Protein AF-A0A7X3ZEB4-F1 (afdb_monomer)

Structure (mmCIF, N/CA/C/O backbone):
data_AF-A0A7X3ZEB4-F1
#
_entry.id   AF-A0A7X3ZEB4-F1
#
loop_
_atom_site.group_PDB
_atom_site.id
_atom_site.type_symbol
_atom_site.label_atom_id
_atom_site.label_alt_id
_atom_site.label_comp_id
_atom_site.label_asym_id
_atom_site.label_entity_id
_atom_site.label_seq_id
_atom_site.pdbx_PDB_ins_code
_atom_site.Cartn_x
_atom_site.Cartn_y
_atom_site.Cartn_z
_atom_site.occupancy
_atom_site.B_iso_or_equiv
_atom_site.auth_seq_id
_atom_site.auth_comp_id
_atom_site.auth_asym_id
_atom_site.auth_atom_id
_atom_site.pdbx_PDB_model_num
ATOM 1 N N . MET A 1 1 ? -10.618 -20.740 11.618 1.00 57.12 1 MET A N 1
ATOM 2 C CA . MET A 1 1 ? -10.800 -19.317 11.266 1.00 57.12 1 MET A CA 1
ATOM 3 C C . MET A 1 1 ? -9.684 -18.967 10.306 1.00 57.12 1 MET A C 1
ATOM 5 O O . MET A 1 1 ? -8.554 -19.329 10.603 1.00 57.12 1 MET A O 1
ATOM 9 N N . ARG A 1 2 ? -9.997 -18.367 9.158 1.00 87.00 2 ARG A N 1
ATOM 10 C CA . ARG A 1 2 ? -8.995 -17.941 8.175 1.00 87.00 2 ARG A CA 1
ATOM 11 C C . ARG A 1 2 ? -8.440 -16.589 8.618 1.00 87.00 2 ARG A C 1
ATOM 13 O O . ARG A 1 2 ? -9.198 -1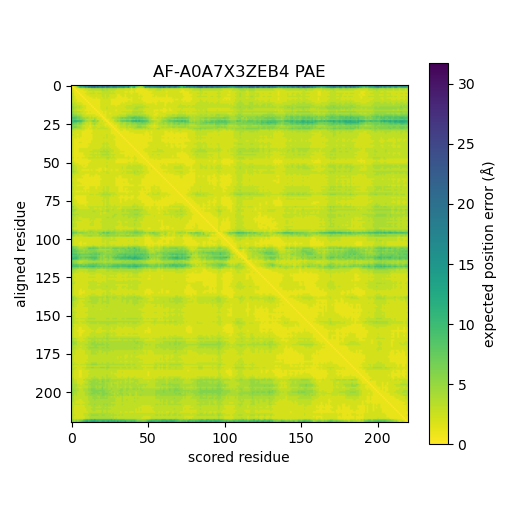5.626 8.647 1.00 87.00 2 ARG A O 1
ATOM 20 N N . ILE A 1 3 ? -7.171 -16.537 9.024 1.00 96.69 3 ILE A N 1
ATOM 21 C CA . ILE A 1 3 ? -6.477 -15.287 9.376 1.00 96.69 3 ILE A CA 1
ATOM 22 C C . ILE A 1 3 ? -5.710 -14.820 8.141 1.00 96.69 3 ILE A C 1
ATOM 24 O O . ILE A 1 3 ? -4.963 -15.603 7.551 1.00 96.69 3 ILE A O 1
ATOM 28 N N . ILE A 1 4 ? -5.912 -13.562 7.749 1.00 96.75 4 ILE A N 1
ATOM 29 C CA . ILE A 1 4 ? -5.209 -12.932 6.631 1.00 96.75 4 ILE A CA 1
ATOM 30 C C . ILE A 1 4 ? -4.483 -11.700 7.158 1.00 96.75 4 ILE A C 1
ATOM 32 O O . ILE A 1 4 ? -5.119 -10.841 7.767 1.00 96.75 4 ILE A O 1
ATOM 36 N N . ASP A 1 5 ? -3.181 -11.605 6.898 1.00 97.75 5 ASP A N 1
ATOM 37 C CA . ASP A 1 5 ? -2.424 -10.373 7.125 1.00 97.75 5 ASP A CA 1
ATOM 38 C C . ASP A 1 5 ? -2.488 -9.491 5.860 1.00 97.75 5 ASP A C 1
ATOM 40 O O . ASP A 1 5 ? -1.994 -9.884 4.798 1.00 97.75 5 ASP A O 1
ATOM 44 N N . PRO A 1 6 ? -3.123 -8.307 5.904 1.00 97.12 6 PRO A N 1
ATOM 45 C CA . PRO A 1 6 ? -3.326 -7.484 4.718 1.00 97.12 6 PRO A CA 1
ATOM 46 C C . PRO A 1 6 ? -2.112 -6.615 4.344 1.00 97.12 6 PRO A C 1
ATOM 48 O O . PRO A 1 6 ? -2.231 -5.793 3.422 1.00 97.12 6 PRO A O 1
ATOM 51 N N . HIS A 1 7 ? -0.986 -6.674 5.069 1.00 98.19 7 HIS A N 1
ATOM 52 C CA . HIS A 1 7 ? 0.143 -5.781 4.793 1.00 98.19 7 HIS A CA 1
ATOM 53 C C . HIS A 1 7 ? 1.486 -6.288 5.329 1.00 98.19 7 HIS A C 1
ATOM 55 O O . HIS A 1 7 ? 1.857 -5.994 6.462 1.00 98.19 7 HIS A O 1
ATOM 61 N N . VAL A 1 8 ? 2.291 -6.902 4.461 1.00 97.75 8 VAL A N 1
ATOM 62 C CA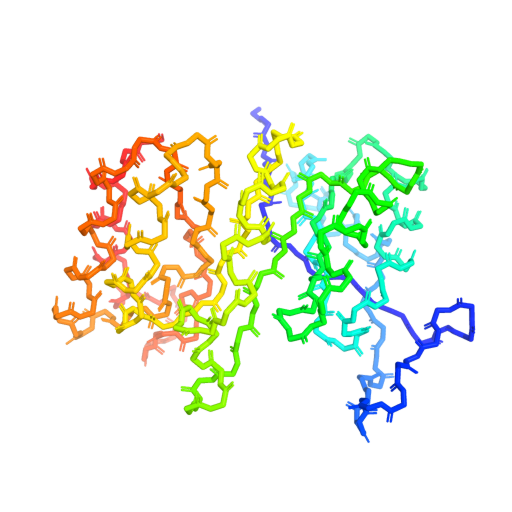 . VAL A 1 8 ? 3.691 -7.228 4.779 1.00 97.75 8 VAL A CA 1
ATOM 63 C C . VAL A 1 8 ? 4.616 -6.864 3.621 1.00 97.75 8 VAL A C 1
ATOM 65 O O . VAL A 1 8 ? 4.201 -6.816 2.464 1.00 97.75 8 VAL A O 1
ATOM 68 N N . HIS A 1 9 ? 5.878 -6.591 3.936 1.00 98.19 9 HIS A N 1
ATOM 69 C CA . HIS A 1 9 ? 6.946 -6.343 2.976 1.00 98.19 9 HIS A CA 1
ATOM 70 C C . HIS A 1 9 ? 7.941 -7.505 2.995 1.00 98.19 9 HIS A C 1
ATOM 72 O O . HIS A 1 9 ? 8.256 -8.018 4.063 1.00 98.19 9 HIS A O 1
ATOM 78 N N . VAL A 1 10 ? 8.458 -7.873 1.824 1.00 98.50 10 VAL A N 1
ATOM 79 C CA . VAL A 1 10 ? 9.583 -8.806 1.665 1.00 98.50 10 VAL A CA 1
ATOM 80 C C . VAL A 1 10 ? 10.598 -8.195 0.710 1.00 98.50 10 VAL A C 1
ATOM 82 O O . VAL A 1 10 ? 10.219 -7.446 -0.198 1.00 98.50 10 VAL A O 1
ATOM 85 N N . TRP A 1 11 ? 11.878 -8.490 0.913 1.00 98.44 11 TRP A N 1
ATOM 86 C CA . TRP A 1 11 ? 12.962 -8.014 0.060 1.00 98.44 11 TRP A CA 1
ATOM 87 C C . TRP A 1 11 ? 14.243 -8.828 0.219 1.00 98.44 11 TRP A C 1
ATOM 89 O O . TRP A 1 11 ? 14.483 -9.419 1.269 1.00 98.44 11 TRP A O 1
ATOM 99 N N . ILE A 1 12 ? 15.066 -8.825 -0.830 1.00 98.25 12 ILE A N 1
ATOM 100 C CA . ILE A 1 12 ? 16.348 -9.531 -0.896 1.00 98.25 12 ILE A CA 1
ATOM 101 C C . ILE A 1 12 ? 17.420 -8.728 -1.640 1.00 98.25 12 ILE A C 1
ATOM 103 O O . ILE A 1 12 ? 17.150 -8.014 -2.608 1.00 98.25 12 ILE A O 1
ATOM 107 N N . ASN A 1 13 ? 18.667 -8.890 -1.226 1.00 97.38 13 ASN A N 1
ATOM 108 C CA . ASN A 1 13 ? 19.844 -8.390 -1.919 1.00 97.38 13 ASN A CA 1
ATOM 109 C C . ASN A 1 13 ? 20.297 -9.402 -2.989 1.00 97.38 13 ASN A C 1
ATOM 111 O O . ASN A 1 13 ? 21.304 -10.089 -2.823 1.00 97.38 13 ASN A O 1
ATOM 115 N N . ASP A 1 14 ? 19.564 -9.482 -4.104 1.00 97.19 14 ASP A N 1
ATOM 116 C CA . ASP A 1 14 ? 19.833 -10.418 -5.208 1.00 97.19 14 ASP A CA 1
ATOM 117 C C . ASP A 1 14 ? 20.066 -9.670 -6.539 1.00 97.19 14 ASP A C 1
ATOM 119 O O . ASP A 1 14 ? 19.227 -8.861 -6.939 1.00 97.19 14 ASP A O 1
ATOM 123 N N . PRO A 1 15 ? 21.166 -9.929 -7.274 1.00 95.81 15 PRO A N 1
ATOM 124 C CA . PRO A 1 15 ? 21.399 -9.353 -8.601 1.00 95.81 15 PRO A CA 1
ATOM 125 C C . PRO A 1 15 ? 20.294 -9.605 -9.642 1.00 95.81 15 PRO A C 1
ATOM 127 O O . PRO A 1 15 ? 20.210 -8.849 -10.610 1.00 95.81 15 PRO A O 1
ATOM 130 N N . ALA A 1 16 ? 19.472 -10.646 -9.484 1.00 97.44 16 ALA A N 1
ATOM 131 C CA . ALA A 1 16 ? 18.301 -10.900 -10.327 1.00 97.44 16 ALA A CA 1
ATOM 132 C C . ALA A 1 16 ? 17.168 -9.886 -10.095 1.00 97.44 16 ALA A C 1
ATOM 134 O O . ALA A 1 16 ? 16.355 -9.663 -10.991 1.00 97.44 16 ALA A O 1
ATOM 135 N N . PHE A 1 17 ? 17.149 -9.252 -8.921 1.00 97.06 17 PHE A N 1
ATOM 136 C CA . PHE A 1 17 ? 16.206 -8.211 -8.519 1.00 97.06 17 PHE A CA 1
ATOM 137 C C . PHE A 1 17 ? 16.995 -7.001 -8.004 1.00 97.06 17 PHE A C 1
ATOM 139 O O . PHE A 1 17 ? 17.023 -6.729 -6.802 1.00 97.06 17 PHE A O 1
ATOM 146 N N . PRO A 1 18 ? 17.718 -6.295 -8.888 1.00 95.94 18 PRO A N 1
ATOM 147 C CA . PRO A 1 18 ? 18.643 -5.261 -8.462 1.00 95.94 18 PRO A CA 1
ATOM 148 C C . PRO A 1 18 ? 17.900 -4.084 -7.829 1.00 95.94 18 PRO A C 1
ATOM 150 O O . PRO A 1 18 ? 16.826 -3.672 -8.271 1.00 95.94 18 PRO A O 1
ATOM 153 N N . TRP A 1 19 ? 18.519 -3.473 -6.821 1.00 96.31 19 TRP A N 1
ATOM 154 C CA . TRP A 1 19 ? 18.048 -2.189 -6.323 1.00 96.31 19 TRP A CA 1
ATOM 155 C C . TRP A 1 19 ? 18.109 -1.127 -7.432 1.00 96.31 19 TRP A C 1
ATOM 157 O O . TRP A 1 19 ? 19.097 -1.069 -8.171 1.00 96.31 19 TRP A O 1
ATOM 167 N N . PRO A 1 20 ? 17.093 -0.255 -7.543 1.00 94.31 20 PRO A N 1
ATOM 168 C CA . PRO A 1 20 ? 17.103 0.830 -8.513 1.00 94.31 20 PRO A CA 1
ATOM 169 C C . PRO A 1 20 ? 18.225 1.824 -8.187 1.00 94.31 20 PRO A C 1
ATOM 171 O O . PRO A 1 20 ? 18.535 2.060 -7.016 1.00 94.31 20 PRO A O 1
ATOM 174 N N . ALA A 1 21 ? 18.808 2.448 -9.213 1.00 92.31 21 ALA A N 1
ATOM 175 C CA . ALA A 1 21 ? 19.935 3.378 -9.061 1.00 92.31 21 ALA A CA 1
ATOM 176 C C . ALA A 1 21 ? 19.608 4.565 -8.136 1.00 92.31 21 ALA A C 1
ATOM 178 O O . ALA A 1 21 ? 20.482 5.158 -7.508 1.00 92.31 21 ALA A O 1
ATOM 179 N N . GLU A 1 22 ? 18.331 4.911 -8.035 1.00 88.81 22 GLU A N 1
ATOM 180 C CA . GLU A 1 22 ? 17.821 5.993 -7.216 1.00 88.81 22 GLU A CA 1
ATOM 181 C C . GLU A 1 22 ? 17.556 5.584 -5.753 1.00 88.81 22 GLU A C 1
ATOM 183 O O . GLU A 1 22 ? 17.015 6.381 -4.978 1.00 88.81 22 GLU A O 1
ATOM 188 N N . ASN A 1 23 ? 17.893 4.355 -5.352 1.00 91.19 23 ASN A N 1
ATOM 189 C CA . ASN A 1 23 ? 17.966 3.945 -3.952 1.00 91.19 23 ASN A CA 1
ATOM 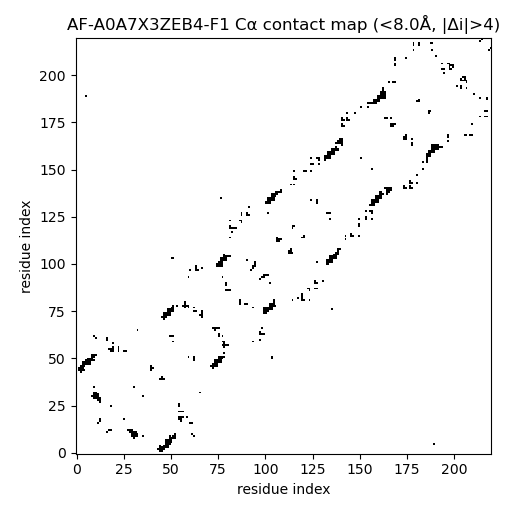190 C C . ASN A 1 23 ? 19.420 4.081 -3.450 1.00 91.19 23 ASN A C 1
ATOM 192 O O . ASN A 1 23 ? 20.218 3.163 -3.631 1.00 91.19 23 ASN A O 1
ATOM 196 N N . PRO A 1 24 ? 19.791 5.207 -2.808 1.00 86.00 24 PRO A N 1
ATOM 197 C CA . PRO A 1 24 ? 21.176 5.463 -2.414 1.00 86.00 24 PRO A CA 1
ATOM 198 C C . PRO A 1 24 ? 21.633 4.644 -1.200 1.00 86.00 24 PRO A C 1
ATOM 200 O O . PRO A 1 24 ? 22.820 4.649 -0.883 1.00 86.00 24 PRO A O 1
ATOM 203 N N . ASN A 1 25 ? 20.709 3.998 -0.484 1.00 91.69 25 ASN A N 1
ATOM 204 C CA . ASN A 1 25 ? 21.003 3.262 0.741 1.00 91.69 25 ASN A CA 1
ATOM 205 C C . ASN A 1 25 ? 20.057 2.056 0.876 1.00 91.69 25 ASN A C 1
ATOM 207 O O . ASN A 1 25 ? 19.095 2.118 1.651 1.00 91.69 25 ASN A O 1
ATOM 211 N N . PRO A 1 26 ? 20.274 0.988 0.088 1.00 93.06 26 PRO A N 1
ATOM 212 C CA . PRO A 1 26 ? 19.474 -0.223 0.195 1.00 93.06 26 PRO A CA 1
ATOM 213 C C . PRO A 1 26 ? 19.654 -0.903 1.563 1.00 93.06 26 PRO A C 1
ATOM 215 O O . PRO A 1 26 ? 20.699 -0.737 2.201 1.00 93.06 26 PRO A O 1
ATOM 218 N N . PRO A 1 27 ? 18.645 -1.658 2.037 1.00 94.94 27 PRO A N 1
ATOM 219 C CA . PRO A 1 27 ? 18.753 -2.405 3.285 1.00 94.94 27 PRO A CA 1
ATOM 220 C C . PRO A 1 27 ? 19.871 -3.451 3.192 1.00 94.94 27 PRO A C 1
ATOM 222 O O . PRO A 1 27 ? 19.975 -4.174 2.205 1.00 94.94 27 PRO A O 1
ATOM 225 N N . ALA A 1 28 ? 20.705 -3.530 4.232 1.00 95.38 28 ALA A N 1
ATOM 226 C CA . ALA A 1 28 ? 21.833 -4.464 4.277 1.00 95.38 28 ALA A CA 1
ATOM 227 C C . ALA A 1 28 ? 21.413 -5.916 4.556 1.00 95.38 28 ALA A C 1
ATOM 229 O O . ALA A 1 28 ? 22.161 -6.840 4.255 1.00 95.38 28 ALA A O 1
ATOM 230 N N . GLU A 1 29 ? 20.247 -6.094 5.171 1.00 96.56 29 GLU A N 1
ATOM 231 C CA . GLU A 1 29 ? 19.670 -7.391 5.507 1.00 96.56 29 GLU A CA 1
ATOM 232 C C . GLU A 1 29 ? 18.512 -7.732 4.574 1.00 96.56 29 GLU A C 1
ATOM 234 O O . GLU A 1 29 ? 17.811 -6.842 4.075 1.00 96.56 29 GLU A O 1
ATOM 239 N N . ASP A 1 30 ? 18.311 -9.029 4.391 1.00 98.00 30 ASP A N 1
ATOM 240 C CA . ASP A 1 30 ? 17.183 -9.589 3.664 1.00 98.00 30 ASP A CA 1
ATOM 241 C C . ASP A 1 30 ? 16.037 -9.874 4.635 1.00 98.00 30 ASP A C 1
ATOM 243 O O . ASP A 1 30 ? 16.267 -10.206 5.796 1.00 98.00 30 ASP A O 1
ATOM 247 N N . HIS A 1 31 ? 14.809 -9.749 4.138 1.00 98.19 31 HIS A N 1
ATOM 248 C CA . HIS A 1 31 ? 13.600 -10.248 4.792 1.00 98.19 31 HIS A CA 1
ATOM 249 C C . HIS A 1 31 ? 12.808 -11.020 3.740 1.00 98.19 31 HIS A C 1
ATOM 251 O O . HIS A 1 31 ? 12.057 -10.460 2.936 1.00 98.19 31 HIS A O 1
ATOM 257 N N . THR A 1 32 ? 13.074 -12.316 3.688 1.00 98.31 32 THR A N 1
ATOM 258 C CA . THR A 1 32 ? 12.684 -13.229 2.609 1.00 98.31 32 THR A CA 1
ATOM 259 C C . THR A 1 32 ? 11.213 -13.646 2.686 1.00 98.31 32 THR A C 1
ATOM 261 O O . THR A 1 32 ? 10.541 -13.513 3.714 1.00 98.31 32 THR A O 1
ATOM 264 N N . ALA A 1 33 ? 10.695 -14.197 1.584 1.00 98.38 33 ALA A N 1
ATOM 265 C CA . ALA A 1 33 ? 9.361 -14.790 1.573 1.00 98.38 33 ALA A CA 1
ATOM 266 C C . ALA A 1 33 ? 9.283 -16.024 2.488 1.00 98.38 33 ALA A C 1
ATOM 268 O O . ALA A 1 33 ? 8.265 -16.253 3.134 1.00 98.38 33 ALA A O 1
ATOM 269 N N . GLU A 1 34 ? 10.360 -16.797 2.583 1.00 98.56 34 GLU A N 1
ATOM 270 C CA . GLU A 1 34 ? 10.474 -17.997 3.405 1.00 98.56 34 GLU A CA 1
ATOM 271 C C . GLU A 1 34 ? 10.475 -17.676 4.901 1.00 98.56 34 GLU A C 1
ATOM 273 O O . GLU A 1 34 ? 9.793 -18.357 5.671 1.00 98.56 34 GLU A O 1
ATOM 278 N N . GLU A 1 35 ? 11.173 -16.617 5.318 1.00 98.50 35 GLU A N 1
ATOM 279 C CA . GLU A 1 35 ? 11.098 -16.109 6.694 1.00 98.50 35 GLU A CA 1
ATOM 280 C C . GLU A 1 35 ? 9.671 -15.678 7.038 1.00 98.50 35 GLU A C 1
ATOM 282 O O . GLU A 1 35 ? 9.152 -16.037 8.099 1.00 98.50 35 GLU A O 1
ATOM 287 N N . LEU A 1 36 ? 8.997 -14.981 6.118 1.00 98.62 36 LEU A N 1
ATOM 288 C CA . LEU A 1 36 ? 7.596 -14.612 6.293 1.00 98.62 36 LEU A CA 1
ATOM 289 C C . LEU A 1 36 ? 6.682 -15.843 6.385 1.00 98.62 36 LEU A C 1
ATOM 291 O O . LEU A 1 36 ? 5.831 -15.893 7.268 1.00 98.62 36 LEU A O 1
ATOM 295 N N . LEU A 1 37 ? 6.859 -16.852 5.529 1.00 98.75 37 LEU A N 1
ATOM 296 C CA . LEU A 1 37 ? 6.080 -18.096 5.587 1.00 98.75 37 LEU A CA 1
ATOM 297 C C . LEU A 1 37 ? 6.249 -18.799 6.938 1.00 98.75 37 LEU A C 1
ATOM 299 O O . LEU A 1 37 ? 5.258 -19.222 7.532 1.00 98.75 37 LEU A O 1
ATOM 303 N N . ALA A 1 38 ? 7.476 -18.864 7.462 1.00 98.56 38 ALA A N 1
ATOM 304 C CA . ALA A 1 38 ? 7.739 -19.436 8.779 1.00 98.56 38 ALA A CA 1
ATOM 305 C C . ALA A 1 38 ? 7.038 -18.650 9.902 1.00 98.56 38 ALA A C 1
ATOM 307 O O . ALA A 1 38 ? 6.447 -19.251 10.803 1.00 98.56 38 ALA A O 1
ATOM 308 N N . LEU A 1 39 ? 7.050 -17.313 9.839 1.00 98.31 39 LEU A N 1
ATOM 309 C CA . LEU A 1 39 ? 6.323 -16.458 10.785 1.00 98.31 39 LEU A CA 1
ATOM 310 C C . LEU A 1 39 ? 4.807 -16.648 10.681 1.00 98.31 39 LEU A C 1
ATOM 312 O O . LEU A 1 39 ? 4.128 -16.730 11.706 1.00 98.31 39 LEU A O 1
ATOM 316 N N . MET A 1 40 ? 4.277 -16.740 9.463 1.00 98.31 40 MET A N 1
ATOM 317 C CA . MET A 1 40 ? 2.860 -16.994 9.215 1.00 98.31 40 MET A CA 1
ATOM 318 C C . MET A 1 40 ? 2.429 -18.329 9.822 1.00 98.31 40 MET A C 1
ATOM 320 O O . MET A 1 40 ? 1.452 -18.368 10.571 1.00 98.31 40 MET A O 1
ATOM 324 N N . ASP A 1 41 ? 3.183 -19.399 9.568 1.00 98.19 41 ASP A N 1
ATOM 325 C CA . ASP A 1 41 ? 2.890 -20.739 10.081 1.00 98.19 41 ASP A CA 1
ATOM 326 C C . ASP A 1 41 ? 2.950 -20.775 11.617 1.00 98.19 41 ASP A C 1
ATOM 328 O O . ASP A 1 41 ? 2.063 -21.338 12.262 1.00 98.19 41 ASP A O 1
ATOM 332 N N . ALA A 1 42 ? 3.940 -20.107 12.218 1.00 98.25 42 ALA A N 1
ATOM 333 C CA . ALA A 1 42 ? 4.083 -20.018 13.672 1.00 98.25 42 ALA A CA 1
ATOM 334 C C . ALA A 1 42 ? 2.935 -19.254 14.360 1.00 98.25 42 ALA A C 1
ATOM 336 O O . ALA A 1 42 ? 2.638 -19.520 15.525 1.00 98.25 42 ALA A O 1
ATOM 337 N N . ASN A 1 43 ? 2.282 -18.325 13.655 1.00 97.31 43 ASN A N 1
ATOM 338 C CA . ASN A 1 43 ? 1.209 -17.479 14.191 1.00 97.31 43 ASN A CA 1
ATOM 339 C C . ASN A 1 43 ? -0.189 -17.840 13.652 1.00 97.31 43 ASN A C 1
ATOM 341 O O . ASN A 1 43 ? -1.169 -17.173 13.981 1.00 97.31 43 ASN A O 1
ATOM 345 N N . GLY A 1 44 ? -0.304 -18.891 12.834 1.00 97.38 44 GLY A N 1
ATOM 346 C CA . GLY A 1 44 ? -1.574 -19.327 12.247 1.00 97.38 44 GLY A CA 1
ATOM 347 C C . GLY A 1 44 ? -2.150 -18.379 11.187 1.00 97.38 44 GLY A C 1
ATOM 348 O O . GLY A 1 44 ? -3.362 -18.391 10.961 1.00 97.38 44 GLY A O 1
ATOM 349 N N . VAL A 1 45 ? -1.315 -17.557 10.541 1.00 98.25 45 VAL A N 1
ATOM 350 C CA . VAL A 1 45 ? -1.712 -16.703 9.410 1.00 98.25 45 VAL A CA 1
ATOM 351 C C . VAL A 1 45 ? -1.754 -17.553 8.141 1.00 98.25 45 VAL A C 1
ATOM 353 O O . VAL A 1 45 ? -0.750 -18.103 7.693 1.00 98.25 45 VAL A O 1
ATOM 356 N N . GLU A 1 46 ? -2.934 -17.673 7.540 1.00 98.19 46 GLU A N 1
ATOM 357 C CA . GLU A 1 46 ? -3.137 -18.549 6.385 1.00 98.19 46 GLU A CA 1
ATOM 358 C C . GLU A 1 46 ? -2.560 -17.921 5.111 1.00 98.19 46 GLU A C 1
ATOM 360 O O . GLU A 1 46 ? -1.823 -18.574 4.365 1.00 98.19 46 GLU A O 1
ATOM 365 N N . LYS A 1 47 ? -2.882 -16.642 4.876 1.00 98.06 47 LYS A N 1
ATOM 366 C CA . LYS A 1 47 ? -2.482 -15.891 3.680 1.00 98.06 47 LYS A CA 1
ATOM 367 C C . LYS A 1 47 ? -2.089 -14.463 4.014 1.00 98.06 47 LYS A C 1
ATOM 369 O O . LYS A 1 47 ? -2.571 -13.906 4.997 1.00 98.06 47 LYS A O 1
ATOM 374 N N . THR A 1 48 ? -1.292 -13.865 3.140 1.00 97.81 48 THR A N 1
ATOM 375 C CA . THR A 1 48 ? -0.823 -12.488 3.304 1.00 97.81 48 THR A CA 1
ATOM 376 C C . THR A 1 48 ? -0.905 -11.714 1.994 1.00 97.81 48 THR A C 1
ATOM 378 O O . THR A 1 48 ? -0.748 -12.281 0.911 1.00 97.81 48 THR A O 1
ATOM 381 N N . VAL A 1 49 ? -1.139 -10.406 2.087 1.00 98.44 49 VAL A N 1
ATOM 382 C CA . VAL A 1 49 ? -0.953 -9.476 0.969 1.00 98.44 49 VAL A CA 1
ATOM 383 C C . VAL A 1 49 ? 0.434 -8.849 1.074 1.00 98.44 49 VAL A C 1
ATOM 385 O O . VAL A 1 49 ? 0.708 -8.054 1.977 1.00 98.44 49 VAL A O 1
ATOM 388 N N . LEU A 1 50 ? 1.303 -9.192 0.127 1.00 98.81 50 LEU A N 1
ATOM 389 C CA . LEU A 1 50 ? 2.602 -8.558 -0.038 1.00 98.81 50 LEU A CA 1
ATOM 390 C C . LEU A 1 50 ? 2.405 -7.174 -0.640 1.00 98.81 50 LEU A C 1
ATOM 392 O O . LEU A 1 50 ? 1.860 -7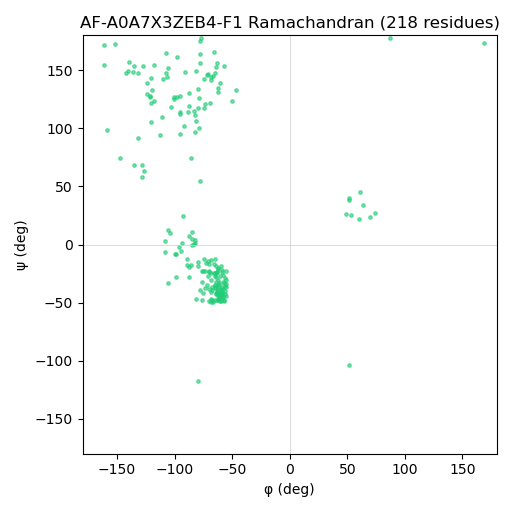.008 -1.730 1.00 98.81 50 LEU A O 1
ATOM 396 N N . VAL A 1 51 ? 2.860 -6.157 0.067 1.00 98.62 51 VAL A N 1
ATOM 397 C CA . VAL A 1 51 ? 2.893 -4.797 -0.444 1.00 98.62 51 VAL A CA 1
ATOM 398 C C . VAL A 1 51 ? 4.317 -4.527 -0.895 1.00 98.62 51 VAL A C 1
ATOM 400 O O . VAL A 1 51 ? 5.250 -4.680 -0.109 1.00 98.62 51 VAL A O 1
ATOM 403 N N . GLN A 1 52 ? 4.498 -4.118 -2.148 1.00 98.00 52 GLN A N 1
ATOM 404 C CA . GLN A 1 52 ? 5.808 -3.774 -2.692 1.00 98.00 52 GLN A CA 1
ATOM 405 C C . GLN A 1 52 ? 6.540 -2.794 -1.763 1.00 98.00 52 GLN A C 1
ATOM 407 O O . GLN A 1 52 ? 6.038 -1.705 -1.448 1.00 98.00 52 GLN A O 1
ATOM 412 N N . VAL A 1 53 ? 7.738 -3.187 -1.325 1.00 96.19 53 VAL A N 1
ATOM 413 C CA . VAL A 1 53 ? 8.569 -2.366 -0.444 1.00 96.19 53 VAL A CA 1
ATOM 414 C C . VAL A 1 53 ? 9.133 -1.169 -1.211 1.00 96.19 53 VAL A C 1
ATOM 416 O O . VAL A 1 53 ? 9.435 -1.241 -2.403 1.00 96.19 53 VAL A O 1
ATOM 419 N N . ILE A 1 54 ? 9.304 -0.039 -0.527 1.00 94.25 54 ILE A N 1
ATOM 420 C CA . ILE A 1 54 ? 9.761 1.207 -1.156 1.00 94.25 54 ILE A CA 1
ATOM 421 C C . ILE A 1 54 ? 11.179 1.110 -1.749 1.00 94.25 54 ILE A C 1
ATOM 423 O O . ILE A 1 54 ? 11.504 1.858 -2.671 1.00 94.25 54 ILE A O 1
ATOM 427 N N . HIS A 1 55 ? 12.006 0.180 -1.260 1.00 95.62 55 HIS A N 1
ATOM 428 C CA . HIS A 1 55 ? 13.413 0.026 -1.643 1.00 95.62 55 HIS A CA 1
ATOM 429 C C . HIS A 1 55 ? 13.616 -0.351 -3.119 1.00 95.62 55 HIS A C 1
ATOM 431 O O . HIS A 1 55 ? 14.574 0.119 -3.729 1.00 95.62 55 HIS A O 1
ATOM 437 N N . TYR A 1 56 ? 12.690 -1.110 -3.717 1.00 96.25 56 TYR A N 1
ATOM 438 C CA . TYR A 1 56 ? 12.688 -1.434 -5.154 1.00 96.25 56 TYR A CA 1
ATOM 439 C C . TYR A 1 56 ? 12.014 -0.366 -6.025 1.00 96.25 56 TYR A C 1
ATOM 441 O O . TYR A 1 56 ? 11.935 -0.484 -7.246 1.00 96.25 56 TYR A O 1
ATOM 449 N N . ARG A 1 57 ? 11.504 0.703 -5.408 1.00 94.56 57 ARG A N 1
ATOM 450 C CA . ARG A 1 57 ? 10.745 1.769 -6.063 1.00 94.56 57 ARG A CA 1
ATOM 451 C C . ARG A 1 57 ? 9.582 1.242 -6.911 1.00 94.56 57 ARG A C 1
ATOM 453 O O . ARG A 1 57 ? 8.539 0.921 -6.343 1.00 94.56 57 ARG A O 1
ATOM 460 N N . TRP A 1 58 ? 9.750 1.238 -8.231 1.00 95.25 58 TRP A N 1
ATOM 461 C CA . TRP A 1 58 ? 8.734 0.932 -9.243 1.00 95.25 58 TRP A CA 1
ATOM 462 C C . TRP A 1 58 ? 8.969 -0.422 -9.921 1.00 95.25 58 TRP A C 1
ATOM 464 O O . TRP A 1 58 ? 8.129 -0.862 -10.702 1.00 95.25 58 TRP A O 1
ATOM 474 N N . ASP A 1 59 ? 10.096 -1.076 -9.631 1.00 96.06 59 ASP A N 1
ATOM 475 C CA . ASP A 1 59 ? 10.392 -2.409 -10.141 1.00 96.06 59 ASP A CA 1
ATOM 476 C C . ASP A 1 59 ? 9.703 -3.459 -9.266 1.00 96.06 59 ASP A C 1
ATOM 478 O O . ASP A 1 59 ? 10.192 -3.839 -8.203 1.00 96.06 59 ASP A O 1
ATOM 482 N N . ASN A 1 60 ? 8.534 -3.917 -9.709 1.00 98.06 60 ASN A N 1
ATOM 483 C CA . ASN A 1 60 ? 7.730 -4.906 -8.996 1.00 98.06 60 ASN A CA 1
ATOM 484 C C . ASN A 1 60 ? 8.156 -6.359 -9.290 1.00 98.06 60 ASN A C 1
ATOM 486 O O . ASN A 1 60 ? 7.434 -7.288 -8.924 1.00 98.06 60 ASN A O 1
ATOM 490 N N 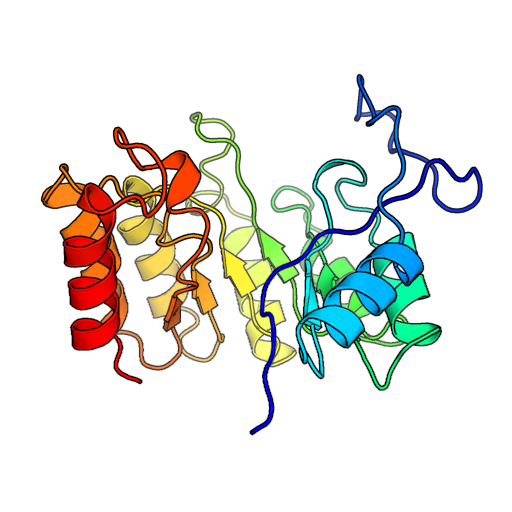. SER A 1 61 ? 9.296 -6.587 -9.954 1.00 97.94 61 SER A N 1
ATOM 491 C CA . SER A 1 61 ? 9.720 -7.923 -10.396 1.00 97.94 61 SER A CA 1
ATOM 492 C C . SER A 1 61 ? 9.884 -8.917 -9.247 1.00 97.94 61 SER A C 1
ATOM 494 O O . SER A 1 61 ? 9.415 -10.048 -9.373 1.00 97.94 61 SER A O 1
ATOM 496 N N . TYR A 1 62 ? 10.467 -8.507 -8.114 1.00 98.38 62 TYR A N 1
ATOM 497 C CA . TYR A 1 62 ? 10.644 -9.404 -6.969 1.00 98.38 62 TYR A CA 1
ATOM 498 C C . TYR A 1 62 ? 9.306 -9.816 -6.346 1.00 98.38 62 TYR A C 1
ATOM 500 O O . TYR A 1 62 ? 9.039 -11.004 -6.184 1.00 98.38 62 TYR A O 1
ATOM 508 N N . VAL A 1 63 ? 8.411 -8.865 -6.057 1.00 98.50 63 VAL A N 1
ATOM 509 C CA . VAL A 1 63 ? 7.110 -9.214 -5.465 1.00 98.50 63 VAL A CA 1
ATOM 510 C C . VAL A 1 63 ? 6.259 -10.055 -6.428 1.00 98.50 63 VAL A C 1
ATOM 512 O O . VAL A 1 63 ? 5.601 -11.001 -5.995 1.00 98.50 63 VAL A O 1
ATOM 515 N N . ALA A 1 64 ? 6.334 -9.784 -7.737 1.00 98.50 64 ALA A N 1
ATOM 516 C CA . ALA A 1 64 ? 5.693 -10.599 -8.769 1.00 98.50 64 ALA A CA 1
ATOM 517 C C . ALA A 1 64 ? 6.287 -12.018 -8.840 1.00 98.50 64 ALA A C 1
ATOM 519 O O . ALA A 1 64 ? 5.565 -12.993 -9.046 1.00 98.50 64 ALA A O 1
ATOM 520 N N . HIS A 1 65 ? 7.599 -12.156 -8.648 1.00 98.44 65 HIS A N 1
ATOM 521 C CA . HIS A 1 65 ? 8.261 -13.453 -8.571 1.00 98.44 65 HIS A CA 1
ATOM 522 C C . HIS A 1 65 ? 7.773 -14.266 -7.365 1.00 98.44 65 HIS A C 1
ATOM 524 O O . HIS A 1 65 ? 7.382 -15.423 -7.526 1.00 98.44 65 HIS A O 1
ATOM 530 N N . VAL A 1 66 ? 7.711 -13.649 -6.181 1.00 98.56 66 VAL A N 1
ATOM 531 C CA . VAL A 1 66 ? 7.293 -14.317 -4.938 1.00 98.56 66 VAL A CA 1
ATOM 532 C C . VAL A 1 66 ? 5.863 -14.857 -5.034 1.00 98.56 66 VAL A C 1
ATOM 534 O O . VAL A 1 66 ? 5.611 -16.003 -4.657 1.00 98.56 66 VAL A O 1
ATOM 537 N N . ILE A 1 67 ? 4.915 -14.091 -5.587 1.00 98.12 67 ILE A N 1
ATOM 538 C CA . ILE A 1 67 ? 3.531 -14.583 -5.719 1.00 98.12 67 ILE A CA 1
ATOM 539 C C . ILE A 1 67 ? 3.390 -15.729 -6.725 1.00 98.12 67 ILE A C 1
ATOM 541 O O . ILE A 1 67 ? 2.476 -16.537 -6.596 1.00 98.12 67 ILE A O 1
ATOM 545 N N . LYS A 1 68 ? 4.302 -15.849 -7.699 1.00 97.94 68 LYS A N 1
ATOM 546 C CA . LYS A 1 68 ? 4.337 -16.995 -8.621 1.00 97.94 68 LYS A CA 1
ATOM 547 C C . LYS A 1 68 ? 4.909 -18.245 -7.962 1.00 97.94 68 LYS A C 1
ATOM 549 O O . LYS A 1 68 ? 4.497 -19.349 -8.307 1.00 97.94 68 LYS A O 1
ATOM 554 N N . GLN A 1 69 ? 5.842 -18.081 -7.027 1.00 98.12 69 GLN A N 1
ATOM 555 C CA . GLN A 1 69 ? 6.402 -19.194 -6.261 1.00 98.12 69 GLN A CA 1
ATOM 556 C C . GLN A 1 69 ? 5.421 -19.730 -5.213 1.00 98.12 69 GLN A C 1
ATOM 558 O O . GLN A 1 69 ? 5.342 -20.943 -5.019 1.00 98.12 69 GLN A O 1
ATOM 563 N N . TYR A 1 70 ? 4.643 -18.849 -4.575 1.00 98.06 70 TYR A N 1
ATOM 564 C CA . TYR A 1 70 ? 3.726 -19.215 -3.488 1.00 98.06 70 TYR A CA 1
ATOM 565 C C . TYR A 1 70 ? 2.289 -18.695 -3.709 1.00 98.06 70 TYR A C 1
ATOM 567 O O . TYR A 1 70 ? 1.748 -17.990 -2.847 1.00 98.06 70 TYR A O 1
ATOM 575 N N . PRO A 1 71 ? 1.625 -19.060 -4.824 1.00 96.94 71 PRO A N 1
ATOM 576 C CA . PRO A 1 71 ? 0.325 -18.498 -5.212 1.00 96.94 71 PRO A CA 1
ATOM 577 C C . PRO A 1 71 ? -0.805 -18.824 -4.225 1.00 96.94 71 PRO A C 1
ATOM 579 O O . PRO A 1 71 ? -1.780 -18.086 -4.109 1.00 96.94 71 PRO A O 1
ATOM 582 N N . ASP A 1 72 ? -0.670 -19.910 -3.460 1.00 96.88 72 ASP A N 1
ATOM 583 C CA . ASP A 1 72 ? -1.665 -20.294 -2.457 1.00 96.88 72 ASP A CA 1
ATOM 584 C C . ASP A 1 72 ? -1.554 -19.491 -1.153 1.00 96.88 72 ASP A C 1
ATOM 586 O O . ASP A 1 72 ? -2.517 -19.449 -0.376 1.00 96.88 72 ASP A O 1
ATOM 590 N N . ARG A 1 73 ? -0.401 -18.848 -0.918 1.00 98.00 73 ARG A N 1
ATOM 591 C CA . ARG A 1 73 ? -0.064 -18.132 0.324 1.00 98.00 73 ARG A CA 1
ATOM 592 C C . ARG A 1 73 ? -0.117 -16.617 0.167 1.00 98.00 73 ARG A C 1
ATOM 594 O O . ARG A 1 73 ? -0.497 -15.938 1.123 1.00 98.00 73 ARG A O 1
ATOM 601 N N . PHE A 1 74 ? 0.219 -16.094 -1.011 1.00 98.44 74 PHE A N 1
ATOM 602 C CA . PHE A 1 74 ? 0.377 -14.658 -1.220 1.00 98.44 74 PHE A CA 1
ATOM 603 C C . PHE A 1 74 ? -0.501 -14.096 -2.334 1.00 98.44 74 PHE A C 1
ATOM 605 O O . PHE A 1 74 ? -0.611 -14.657 -3.419 1.00 98.44 74 PHE A O 1
ATOM 612 N N . MET A 1 75 ? -1.054 -12.917 -2.066 1.00 98.31 75 MET A N 1
ATOM 613 C CA . MET A 1 75 ? -1.423 -11.940 -3.093 1.00 98.31 75 MET A CA 1
ATOM 614 C C . MET A 1 75 ? -0.428 -10.781 -3.023 1.00 98.31 75 MET A C 1
ATOM 616 O O . MET A 1 75 ? 0.270 -10.641 -2.019 1.00 98.31 75 MET A O 1
ATOM 620 N N . ALA A 1 76 ? -0.364 -9.930 -4.047 1.00 98.50 76 ALA A N 1
ATOM 621 C CA . ALA A 1 76 ? 0.530 -8.776 -4.014 1.00 98.50 76 ALA A CA 1
ATOM 622 C C . ALA A 1 76 ? -0.061 -7.509 -4.613 1.00 98.50 76 ALA A C 1
ATOM 624 O O . ALA A 1 76 ? -0.830 -7.556 -5.569 1.00 98.50 76 ALA A O 1
ATOM 625 N N . VAL A 1 77 ? 0.376 -6.380 -4.065 1.00 98.69 77 VAL A N 1
ATOM 626 C CA . VAL A 1 77 ? 0.113 -5.028 -4.552 1.00 98.69 77 VAL A CA 1
ATOM 627 C C . VAL A 1 77 ? 1.448 -4.389 -4.923 1.00 98.69 77 VAL A C 1
ATOM 629 O O . VAL A 1 77 ? 2.351 -4.298 -4.086 1.00 98.69 77 VAL A O 1
ATOM 632 N N . GLY A 1 78 ? 1.567 -3.935 -6.170 1.00 98.44 78 GLY A N 1
ATOM 633 C CA . GLY A 1 78 ? 2.751 -3.238 -6.673 1.00 98.44 78 GLY A CA 1
ATOM 634 C C . GLY A 1 78 ? 2.813 -1.774 -6.235 1.00 98.44 78 GLY A C 1
ATOM 635 O O . GLY A 1 78 ? 1.876 -1.244 -5.644 1.00 98.44 78 GLY A O 1
ATOM 636 N N . ARG A 1 79 ? 3.902 -1.077 -6.556 1.00 97.69 79 ARG A N 1
ATOM 637 C CA . ARG A 1 79 ? 3.971 0.395 -6.523 1.00 97.69 79 ARG A CA 1
ATOM 638 C C . ARG A 1 79 ? 3.967 0.935 -7.947 1.00 97.69 79 ARG A C 1
ATOM 640 O O . ARG A 1 79 ? 4.581 0.346 -8.835 1.00 97.69 79 ARG A O 1
ATOM 647 N N . ILE A 1 80 ? 3.314 2.079 -8.138 1.00 95.88 80 ILE A N 1
ATOM 648 C CA . ILE A 1 80 ? 3.231 2.763 -9.433 1.00 95.88 80 ILE A CA 1
ATOM 649 C C . ILE A 1 80 ? 3.815 4.172 -9.340 1.00 95.88 80 ILE A C 1
ATOM 651 O O . ILE A 1 80 ? 3.652 4.831 -8.313 1.00 95.88 80 ILE A O 1
ATOM 655 N N . ASN A 1 81 ? 4.492 4.629 -10.398 1.00 95.19 81 ASN A N 1
ATOM 656 C CA . ASN A 1 81 ? 5.107 5.953 -10.437 1.00 95.19 81 ASN A CA 1
ATOM 657 C C . ASN A 1 81 ? 4.062 7.039 -10.781 1.00 95.19 81 ASN A C 1
ATOM 659 O O . ASN A 1 81 ? 3.676 7.173 -11.935 1.00 95.19 81 ASN A O 1
ATOM 663 N N . PRO A 1 82 ? 3.611 7.871 -9.839 1.00 93.88 82 PRO A N 1
ATOM 664 C CA . PRO A 1 82 ? 2.553 8.856 -10.093 1.00 93.88 82 PRO A CA 1
ATOM 665 C C . PRO A 1 82 ? 2.935 9.960 -11.088 1.00 93.88 82 PRO A C 1
ATOM 667 O O . PRO A 1 82 ? 2.055 10.663 -11.584 1.00 93.88 82 PRO A O 1
ATOM 670 N N . GLU A 1 83 ? 4.230 10.136 -11.348 1.00 92.50 83 GLU A N 1
ATOM 671 C CA . GLU A 1 83 ? 4.775 11.197 -12.198 1.00 92.50 83 GLU A CA 1
ATOM 672 C C . GLU A 1 83 ? 5.097 10.712 -13.618 1.00 92.50 83 GLU A C 1
ATOM 674 O O . GLU A 1 83 ? 5.406 11.526 -14.486 1.00 92.50 83 GLU A O 1
ATOM 679 N N . ASP A 1 84 ? 5.019 9.403 -13.867 1.00 95.25 84 ASP A N 1
ATOM 680 C CA . ASP A 1 84 ? 5.239 8.822 -15.189 1.00 95.25 84 ASP A CA 1
ATOM 681 C C . ASP A 1 84 ? 3.923 8.801 -15.990 1.00 95.25 84 ASP A C 1
ATOM 683 O O . ASP A 1 84 ? 2.971 8.130 -15.576 1.00 95.25 84 ASP A O 1
ATOM 687 N N . PRO A 1 85 ? 3.840 9.487 -17.148 1.00 95.88 85 PRO A N 1
ATOM 688 C CA . PRO A 1 85 ? 2.656 9.448 -18.005 1.00 95.88 85 PRO A CA 1
ATOM 689 C C . PRO A 1 85 ? 2.279 8.039 -18.487 1.00 95.88 85 PRO A C 1
ATOM 691 O O . PRO A 1 85 ? 1.118 7.810 -18.819 1.00 95.88 85 PRO A O 1
ATOM 694 N N . ALA A 1 86 ? 3.229 7.098 -18.521 1.00 97.38 86 ALA A N 1
ATOM 695 C CA . ALA A 1 86 ? 3.000 5.706 -18.906 1.00 97.38 86 ALA A CA 1
ATOM 696 C C . ALA A 1 86 ? 2.476 4.830 -17.752 1.00 97.38 86 ALA A C 1
ATOM 698 O O . ALA A 1 86 ? 2.223 3.640 -17.941 1.00 97.38 86 ALA A O 1
ATOM 699 N N . SER A 1 87 ? 2.277 5.381 -16.552 1.00 97.19 87 SER A N 1
ATOM 700 C CA . SER A 1 87 ? 1.839 4.606 -15.386 1.00 97.19 87 SER A CA 1
ATOM 701 C C . SER A 1 87 ? 0.536 3.823 -15.534 1.00 97.19 87 SER A C 1
ATOM 703 O O . SER A 1 87 ? 0.480 2.715 -15.001 1.00 97.19 87 SER A O 1
ATOM 705 N N . PRO A 1 88 ? -0.497 4.293 -16.256 1.00 97.56 88 PRO A N 1
ATOM 706 C CA . PRO A 1 88 ? -1.657 3.456 -16.572 1.00 97.56 88 PRO A CA 1
ATOM 707 C C . PRO A 1 88 ? -1.289 2.176 -17.347 1.00 97.56 88 PRO A C 1
ATOM 709 O O . PRO A 1 88 ? -1.824 1.094 -17.091 1.00 97.56 88 PRO A O 1
ATOM 712 N N . ASP A 1 89 ? -0.333 2.268 -18.268 1.00 97.88 89 ASP A N 1
ATOM 713 C CA . ASP A 1 89 ? 0.095 1.121 -19.068 1.00 97.88 89 ASP A CA 1
ATOM 714 C C . ASP A 1 89 ? 1.014 0.201 -18.258 1.00 97.88 89 ASP A C 1
ATOM 716 O O . ASP A 1 89 ? 0.840 -1.017 -18.287 1.00 97.88 89 ASP A O 1
ATOM 720 N N . HIS A 1 90 ? 1.904 0.762 -17.431 1.00 97.38 90 HIS A N 1
ATOM 721 C CA . HIS A 1 90 ? 2.671 -0.014 -16.451 1.00 97.38 90 HIS A CA 1
ATOM 722 C C . HIS A 1 90 ? 1.759 -0.761 -15.475 1.00 97.38 90 HIS A C 1
ATOM 724 O O . HIS A 1 90 ? 2.015 -1.923 -15.173 1.00 97.38 90 HIS A O 1
ATOM 730 N N . MET A 1 91 ? 0.688 -0.118 -14.998 1.00 97.75 91 MET A N 1
ATOM 731 C CA . MET A 1 91 ? -0.294 -0.748 -14.119 1.00 97.75 91 MET A CA 1
ATOM 732 C C . MET A 1 91 ? -0.894 -1.986 -14.786 1.00 97.75 91 MET A C 1
ATOM 734 O O . MET A 1 91 ? -0.890 -3.050 -14.178 1.00 97.75 91 MET A O 1
ATOM 738 N N . SER A 1 92 ? -1.325 -1.855 -16.043 1.00 97.69 92 SER A N 1
ATOM 739 C CA . SER A 1 92 ? -1.926 -2.962 -16.801 1.00 97.69 92 SER A CA 1
ATOM 740 C C . SER A 1 92 ? -0.935 -4.103 -17.002 1.00 97.69 92 SER A C 1
ATOM 742 O O . SER A 1 92 ? -1.232 -5.242 -16.653 1.00 97.69 92 SER A O 1
ATOM 744 N N . MET A 1 93 ? 0.286 -3.779 -17.440 1.00 97.62 93 MET A N 1
ATOM 745 C CA . MET A 1 93 ? 1.357 -4.757 -17.633 1.00 97.62 93 MET A CA 1
ATOM 746 C C . MET A 1 93 ? 1.632 -5.561 -16.360 1.00 97.62 93 MET A C 1
ATOM 748 O O . MET A 1 93 ? 1.745 -6.781 -16.419 1.00 97.62 93 MET A O 1
ATOM 752 N N . TRP A 1 94 ? 1.700 -4.899 -15.202 1.00 98.00 94 TRP A N 1
ATOM 753 C CA . TRP A 1 94 ? 1.953 -5.572 -13.930 1.00 98.00 94 TRP A CA 1
ATOM 754 C C . TRP A 1 94 ? 0.775 -6.426 -13.438 1.00 98.00 94 TRP A C 1
ATOM 756 O O . TRP A 1 94 ? 0.997 -7.393 -12.707 1.00 98.00 94 TRP A O 1
ATOM 766 N N . THR A 1 95 ? -0.462 -6.094 -13.809 1.00 96.75 95 THR A N 1
ATOM 767 C CA . THR A 1 95 ? -1.655 -6.860 -13.403 1.00 96.75 95 THR A CA 1
ATOM 768 C C . THR A 1 95 ? -2.026 -8.001 -14.350 1.00 96.75 95 THR A C 1
ATOM 770 O O . THR A 1 95 ? -2.838 -8.843 -13.986 1.00 96.75 95 THR A O 1
ATOM 773 N N . GLU A 1 96 ? -1.428 -8.054 -15.541 1.00 94.75 96 GLU A N 1
ATOM 774 C CA . GLU A 1 96 ? -1.590 -9.150 -16.503 1.00 94.75 96 GLU A CA 1
ATOM 775 C C . GLU A 1 96 ? -0.704 -10.360 -16.126 1.00 94.75 96 GLU A C 1
ATOM 777 O O . GLU A 1 96 ? -0.862 -10.952 -15.061 1.00 94.75 96 GLU A O 1
ATOM 782 N N . GLU A 1 97 ? 0.256 -10.744 -16.972 1.00 90.31 97 GLU A N 1
ATOM 783 C CA . GLU A 1 97 ? 1.115 -11.924 -16.783 1.00 90.31 97 GLU A CA 1
ATOM 784 C C . GLU A 1 97 ? 1.914 -11.953 -15.461 1.00 90.31 97 GLU A C 1
ATOM 786 O O . GLU A 1 97 ? 2.170 -13.043 -14.932 1.00 90.31 97 GLU A O 1
ATOM 791 N N . PRO A 1 98 ? 2.368 -10.821 -14.884 1.00 92.81 98 PRO A N 1
ATOM 792 C CA . PRO A 1 98 ? 2.982 -10.817 -13.558 1.00 92.81 98 PRO A CA 1
ATOM 793 C C . PRO A 1 98 ? 1.980 -11.088 -12.427 1.00 92.81 98 PRO A C 1
ATOM 795 O O . PRO A 1 98 ? 2.404 -11.586 -11.386 1.00 92.81 98 PRO A O 1
ATOM 798 N N . GLY A 1 99 ? 0.684 -10.832 -12.639 1.00 95.12 99 GLY A N 1
ATOM 799 C CA . GLY A 1 99 ? -0.401 -11.219 -11.735 1.00 95.12 99 GLY A CA 1
ATOM 800 C C . GLY A 1 99 ? -0.512 -10.388 -10.456 1.00 95.12 99 GLY A C 1
ATOM 801 O O . GLY A 1 99 ? -0.965 -10.904 -9.433 1.00 95.12 99 GLY A O 1
ATOM 802 N N . LEU A 1 100 ? -0.076 -9.122 -10.457 1.00 98.31 100 LEU A N 1
ATOM 803 C CA . LEU A 1 100 ? -0.312 -8.245 -9.306 1.00 98.31 100 LEU A CA 1
ATOM 804 C C . LEU A 1 100 ? -1.806 -7.923 -9.173 1.00 98.31 100 LEU A C 1
ATOM 806 O O . LEU A 1 100 ? -2.515 -7.736 -10.154 1.00 98.31 100 LEU A O 1
ATOM 810 N N . HIS A 1 101 ? -2.273 -7.818 -7.934 1.00 98.38 101 HIS A N 1
ATOM 811 C CA . HIS A 1 101 ? -3.689 -7.711 -7.583 1.00 98.38 101 HIS A CA 1
ATOM 812 C C . HIS A 1 101 ? -4.105 -6.286 -7.198 1.00 98.38 101 HIS A C 1
ATOM 814 O O . HIS A 1 101 ? -5.180 -6.095 -6.645 1.00 98.38 101 HIS A O 1
ATOM 820 N N . GLY A 1 102 ? -3.245 -5.292 -7.411 1.00 98.44 102 GLY A N 1
ATOM 821 C CA . GLY A 1 102 ? -3.487 -3.900 -7.042 1.00 98.44 102 GLY A CA 1
ATOM 822 C C . GLY A 1 102 ? -2.230 -3.051 -7.160 1.00 98.44 102 GLY A C 1
ATOM 823 O O . GLY A 1 102 ? -1.127 -3.577 -7.349 1.00 98.44 102 GLY A O 1
ATOM 824 N N . MET A 1 103 ? -2.387 -1.740 -6.976 1.00 98.50 103 MET A N 1
ATOM 825 C CA . MET A 1 103 ? -1.271 -0.787 -6.945 1.00 98.50 103 MET A CA 1
ATOM 826 C C . MET A 1 103 ? -1.296 0.091 -5.700 1.00 98.50 103 MET A C 1
ATOM 828 O O . MET A 1 103 ? -2.343 0.355 -5.119 1.00 98.50 103 MET A O 1
ATOM 832 N N . ARG A 1 104 ? -0.123 0.574 -5.295 1.00 98.56 104 ARG A N 1
ATOM 833 C CA . ARG A 1 104 ? 0.062 1.451 -4.143 1.00 98.56 104 ARG A CA 1
ATOM 834 C C . ARG A 1 104 ? 0.660 2.787 -4.548 1.00 98.56 104 ARG A C 1
ATOM 836 O O . ARG A 1 104 ? 1.695 2.843 -5.216 1.00 98.56 104 ARG A O 1
ATOM 843 N N . LEU A 1 105 ? 0.061 3.854 -4.030 1.00 97.69 105 LEU A N 1
ATOM 844 C CA . LEU A 1 105 ? 0.652 5.185 -3.962 1.00 97.69 105 LEU A CA 1
ATOM 845 C C . LEU A 1 105 ? 1.183 5.418 -2.549 1.00 97.69 105 LEU A C 1
ATOM 847 O O . LEU A 1 105 ? 0.467 5.258 -1.563 1.00 97.69 105 LEU A O 1
ATOM 851 N N . SER A 1 106 ? 2.454 5.797 -2.448 1.00 94.50 106 SER A N 1
ATOM 852 C CA . SER A 1 106 ? 3.117 6.063 -1.170 1.00 94.50 106 SER A CA 1
ATOM 853 C C . SER A 1 106 ? 3.950 7.356 -1.220 1.00 94.50 106 SER A C 1
ATOM 855 O O . SER A 1 106 ? 5.186 7.285 -1.248 1.00 94.50 106 SER A O 1
ATOM 857 N N . PRO A 1 107 ? 3.296 8.527 -1.321 1.00 89.44 107 PRO A N 1
ATOM 858 C CA . PRO A 1 107 ? 3.963 9.824 -1.375 1.00 89.44 107 PRO A CA 1
ATOM 859 C C . PRO A 1 107 ? 4.866 10.116 -0.179 1.00 89.44 107 PRO A C 1
ATOM 861 O O . PRO A 1 107 ? 4.615 9.672 0.943 1.00 89.44 107 PRO A O 1
ATOM 864 N N . THR A 1 108 ? 5.876 10.958 -0.404 1.00 88.25 108 THR A N 1
ATOM 865 C CA . THR A 1 108 ? 6.606 11.614 0.685 1.00 88.25 108 THR A CA 1
ATOM 866 C C . THR A 1 108 ? 5.671 12.537 1.474 1.00 88.25 108 THR A C 1
ATOM 868 O O . THR A 1 108 ? 4.629 12.993 0.989 1.00 88.25 108 THR A O 1
ATOM 871 N N . ARG A 1 109 ? 6.022 12.810 2.735 1.00 84.75 109 ARG A N 1
ATOM 872 C CA . ARG A 1 109 ? 5.209 13.669 3.615 1.00 84.75 109 ARG A CA 1
ATOM 873 C C . ARG A 1 109 ? 5.304 15.156 3.258 1.00 84.75 109 ARG A C 1
ATOM 875 O O . ARG A 1 109 ? 4.403 15.913 3.602 1.00 84.75 109 ARG A O 1
ATOM 882 N N . ASP A 1 110 ? 6.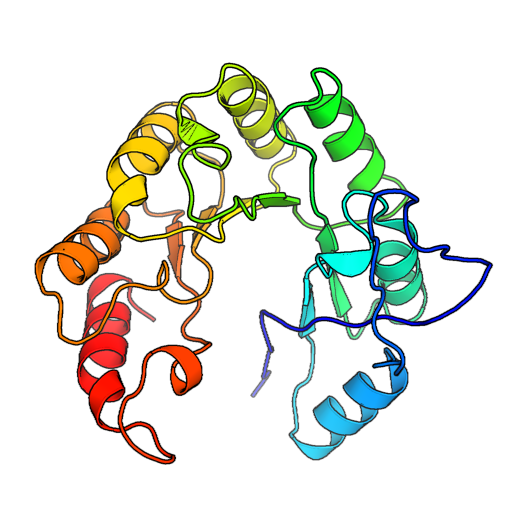376 15.569 2.590 1.00 87.81 110 ASP A N 1
ATOM 883 C CA . ASP A 1 110 ? 6.595 16.951 2.162 1.00 87.81 110 ASP A CA 1
ATOM 884 C C . ASP A 1 110 ? 5.765 17.326 0.922 1.00 87.81 110 ASP A C 1
ATOM 886 O O . ASP A 1 110 ? 5.033 16.508 0.363 1.00 87.81 110 ASP A O 1
ATOM 890 N N . ALA A 1 111 ? 5.869 18.588 0.496 1.00 84.12 111 ALA A N 1
ATOM 891 C CA . ALA A 1 111 ? 5.106 19.122 -0.631 1.00 84.12 111 ALA A CA 1
ATOM 892 C C . ALA A 1 111 ? 5.377 18.391 -1.959 1.00 84.12 111 ALA A C 1
ATOM 894 O O . ALA A 1 111 ? 4.485 18.335 -2.800 1.00 84.12 111 ALA A O 1
ATOM 895 N N . ALA A 1 112 ? 6.562 17.795 -2.137 1.00 85.50 112 ALA A N 1
ATOM 896 C CA . ALA A 1 112 ? 6.886 17.022 -3.337 1.00 85.50 112 ALA A CA 1
ATOM 897 C C . ALA A 1 112 ? 6.025 15.752 -3.464 1.00 85.50 112 ALA A C 1
ATOM 899 O O . ALA A 1 112 ? 5.781 15.273 -4.567 1.00 85.50 112 ALA A O 1
ATOM 900 N N . GLY A 1 113 ? 5.515 15.233 -2.345 1.00 85.94 113 GLY A N 1
ATOM 901 C CA . GLY A 1 113 ? 4.604 14.093 -2.320 1.00 85.94 113 GLY A CA 1
ATOM 902 C C . GLY A 1 113 ? 3.126 14.454 -2.471 1.00 85.94 113 GLY A C 1
ATOM 903 O O . GLY A 1 113 ? 2.278 13.583 -2.288 1.00 85.94 113 GLY A O 1
ATOM 904 N N . ASP A 1 114 ? 2.756 15.706 -2.752 1.00 88.38 114 ASP A N 1
ATOM 905 C CA . ASP A 1 114 ? 1.344 16.090 -2.914 1.00 88.38 114 ASP A CA 1
ATOM 906 C C . ASP A 1 114 ? 0.776 15.690 -4.291 1.00 88.38 114 ASP A C 1
ATOM 908 O O . ASP A 1 114 ? 0.261 16.498 -5.065 1.00 88.38 114 ASP A O 1
ATOM 912 N N . TRP A 1 115 ? 0.898 14.401 -4.614 1.00 92.69 115 TRP A N 1
ATOM 913 C CA . TRP A 1 115 ? 0.552 13.839 -5.915 1.00 92.69 115 TRP A CA 1
ATOM 914 C C . TRP A 1 115 ? -0.938 13.920 -6.236 1.00 92.69 115 TRP A C 1
ATOM 916 O O . TRP A 1 115 ? -1.282 13.969 -7.410 1.00 92.69 115 TRP A O 1
ATOM 926 N N . PHE A 1 116 ? -1.821 13.988 -5.231 1.00 93.06 116 PHE A N 1
ATOM 927 C CA . PHE A 1 116 ? -3.276 14.045 -5.434 1.00 93.06 116 PHE A CA 1
ATOM 928 C C . PHE A 1 116 ? -3.738 15.285 -6.211 1.00 93.06 116 PHE A C 1
ATOM 930 O O . PHE A 1 116 ? -4.810 15.277 -6.811 1.00 93.06 116 PHE A O 1
ATOM 937 N N . LYS A 1 117 ? -2.917 16.342 -6.227 1.00 89.38 117 LYS A N 1
ATOM 938 C CA . LYS A 1 117 ? -3.144 17.564 -7.016 1.00 89.38 117 LYS A CA 1
ATOM 939 C C . LYS A 1 117 ? -2.436 17.542 -8.371 1.00 89.38 117 LYS A C 1
ATOM 941 O O . LYS A 1 117 ? -2.587 18.476 -9.155 1.00 89.38 117 LYS A O 1
ATOM 946 N N . GLY A 1 118 ? -1.636 16.511 -8.628 1.00 88.19 118 GLY A N 1
ATOM 947 C CA . GLY A 1 118 ? -0.883 16.334 -9.858 1.00 88.19 118 GLY A CA 1
ATOM 948 C C . GLY A 1 118 ? -1.753 15.819 -11.012 1.00 88.19 118 GLY A C 1
ATOM 949 O O . GLY A 1 118 ? -2.764 15.151 -10.787 1.00 88.19 118 GLY A O 1
ATOM 950 N N . PRO A 1 119 ? -1.345 16.072 -12.267 1.00 88.62 119 PRO A N 1
ATOM 9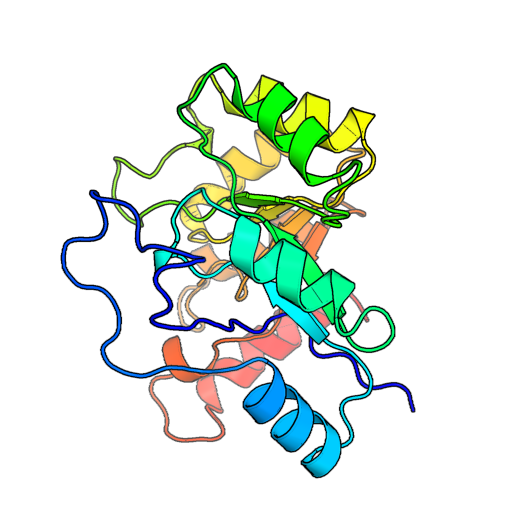51 C CA . PRO A 1 119 ? -2.136 15.726 -13.450 1.00 88.62 119 PRO A CA 1
ATOM 952 C C . PRO A 1 119 ? -2.234 14.214 -13.719 1.00 88.62 119 PRO A C 1
ATOM 954 O O . PRO A 1 119 ? -3.105 13.789 -14.471 1.00 88.62 119 PRO A O 1
ATOM 957 N N . GLY A 1 120 ? -1.361 13.391 -13.123 1.00 93.06 120 GLY A N 1
ATOM 958 C CA . GLY A 1 120 ? -1.323 11.943 -13.365 1.00 93.06 120 GLY A CA 1
ATOM 959 C C . GLY A 1 120 ? -2.444 11.151 -12.682 1.00 93.06 120 GLY A C 1
ATOM 960 O O . GLY A 1 120 ? -2.786 10.059 -13.137 1.00 93.06 120 GLY A O 1
ATOM 961 N N . MET A 1 121 ? -3.048 11.689 -11.618 1.00 96.19 121 MET A N 1
ATOM 962 C CA . MET A 1 121 ? -3.974 10.929 -10.766 1.00 96.19 121 MET A CA 1
ATOM 963 C C . MET A 1 121 ? -5.231 10.482 -11.495 1.00 96.19 121 MET A C 1
ATOM 965 O O . MET A 1 121 ? -5.627 9.332 -11.348 1.00 96.19 121 MET A O 1
ATOM 969 N N . ASP A 1 122 ? -5.811 11.346 -12.324 1.00 96.75 122 ASP A N 1
ATOM 970 C CA . ASP A 1 122 ? -7.012 10.999 -13.084 1.00 96.75 122 ASP A CA 1
ATOM 971 C C . ASP A 1 122 ? -6.762 9.792 -13.997 1.00 96.75 122 ASP A C 1
ATOM 973 O O . ASP A 1 122 ? -7.548 8.850 -14.022 1.00 96.75 122 ASP A O 1
ATOM 977 N N . SER A 1 123 ? -5.615 9.755 -14.681 1.00 97.69 123 SER A N 1
ATOM 978 C CA . SER A 1 123 ? -5.264 8.626 -15.551 1.00 97.69 123 SER A CA 1
ATOM 979 C C . SER A 1 123 ? -5.008 7.324 -14.780 1.00 97.69 123 SER A C 1
ATOM 981 O O . SER A 1 123 ? -5.392 6.247 -15.237 1.00 97.69 123 SER A O 1
ATOM 983 N N . ILE A 1 124 ? -4.400 7.417 -13.594 1.00 98.19 124 ILE A N 1
ATOM 984 C CA . ILE A 1 124 ? -4.091 6.265 -12.738 1.00 98.19 124 ILE A CA 1
ATOM 985 C C . ILE A 1 124 ? -5.371 5.677 -12.144 1.00 98.19 124 ILE A C 1
ATOM 987 O O . ILE A 1 124 ? -5.576 4.468 -12.221 1.00 98.19 124 ILE A O 1
ATOM 991 N N . PHE A 1 125 ? -6.245 6.513 -11.580 1.00 98.50 125 PHE A N 1
ATOM 992 C CA . PHE A 1 125 ? -7.494 6.050 -10.974 1.00 98.50 125 PHE A CA 1
ATOM 993 C C . PHE A 1 125 ? -8.508 5.586 -12.023 1.00 98.50 125 PHE A C 1
ATOM 995 O O . PHE A 1 125 ? -9.176 4.582 -11.790 1.00 98.50 125 PHE A O 1
ATOM 1002 N N . ALA A 1 126 ? -8.564 6.225 -13.199 1.00 98.44 126 ALA A N 1
ATOM 1003 C CA . ALA A 1 126 ? -9.357 5.722 -14.321 1.00 98.44 126 ALA A CA 1
ATOM 1004 C C . ALA A 1 126 ? -8.935 4.297 -14.701 1.00 98.44 126 ALA A C 1
ATOM 1006 O O . ALA A 1 126 ? -9.775 3.406 -14.789 1.00 98.44 126 ALA A O 1
ATOM 1007 N N . ARG A 1 127 ? -7.625 4.052 -14.847 1.00 98.62 127 ARG A N 1
ATOM 1008 C CA . ARG A 1 127 ? -7.133 2.718 -15.203 1.00 98.62 127 ARG A CA 1
ATOM 1009 C C . ARG A 1 127 ? -7.357 1.690 -14.098 1.00 98.62 127 ARG A C 1
ATOM 1011 O O . ARG A 1 127 ? -7.720 0.561 -14.408 1.00 98.62 127 ARG A O 1
ATOM 1018 N N . ALA A 1 128 ? -7.172 2.062 -12.832 1.00 98.56 128 ALA A N 1
ATOM 1019 C CA . ALA A 1 128 ? -7.468 1.168 -11.714 1.00 98.56 128 ALA A CA 1
ATOM 1020 C C . ALA A 1 128 ? -8.946 0.743 -11.712 1.00 98.56 128 ALA A C 1
ATOM 1022 O O . ALA A 1 128 ? -9.246 -0.428 -11.484 1.00 98.56 128 ALA A O 1
ATOM 1023 N N . GLN A 1 129 ? -9.850 1.675 -12.037 1.00 98.31 129 GLN A N 1
ATOM 1024 C CA . GLN A 1 129 ? -11.278 1.401 -12.188 1.00 98.31 129 GLN A CA 1
ATOM 1025 C C . GLN A 1 129 ? -11.556 0.453 -13.360 1.00 98.31 129 GLN A C 1
ATOM 1027 O O . GLN A 1 129 ? -12.263 -0.534 -13.178 1.00 98.31 129 GLN A O 1
ATOM 1032 N N . ASP A 1 130 ? -10.971 0.718 -14.533 1.00 98.31 130 ASP A N 1
ATOM 1033 C CA . ASP A 1 130 ? -11.142 -0.114 -15.733 1.00 98.31 130 ASP A CA 1
ATOM 1034 C C . ASP A 1 130 ? -10.661 -1.557 -15.512 1.00 98.31 130 ASP A C 1
ATOM 1036 O O . ASP A 1 130 ? -11.288 -2.506 -15.982 1.00 98.31 130 ASP A O 1
ATOM 1040 N N . LEU A 1 131 ? -9.557 -1.726 -14.778 1.00 98.00 131 LEU A N 1
ATOM 1041 C CA . LEU A 1 131 ? -9.002 -3.035 -14.424 1.00 98.00 131 LEU A CA 1
ATOM 1042 C C . LEU A 1 131 ? -9.738 -3.704 -13.253 1.00 98.00 131 LEU A C 1
ATOM 1044 O O . LEU A 1 131 ? -9.551 -4.897 -13.023 1.00 98.00 131 LEU A O 1
ATOM 1048 N N . GLY A 1 132 ? -10.547 -2.955 -12.499 1.00 97.88 132 GLY A N 1
ATOM 1049 C CA . GLY A 1 132 ? -11.215 -3.446 -11.295 1.00 97.88 132 GLY A CA 1
ATOM 1050 C C . GLY A 1 132 ? -10.243 -3.846 -10.182 1.00 97.88 132 GLY A C 1
ATOM 1051 O O . GLY A 1 132 ? -10.508 -4.810 -9.464 1.00 97.88 132 GLY A O 1
ATOM 1052 N N . ILE A 1 133 ? -9.111 -3.144 -10.053 1.00 98.06 133 ILE A N 1
ATOM 1053 C CA . ILE A 1 133 ? -8.090 -3.431 -9.036 1.00 98.06 133 ILE A CA 1
ATOM 1054 C C . ILE A 1 133 ? -8.078 -2.371 -7.924 1.00 98.06 133 ILE A C 1
ATOM 1056 O O . ILE A 1 133 ? -8.313 -1.189 -8.189 1.00 98.06 133 ILE A O 1
ATOM 1060 N N . PRO A 1 134 ? -7.748 -2.752 -6.678 1.00 98.50 134 PRO A N 1
ATOM 1061 C CA . PRO A 1 134 ? -7.643 -1.815 -5.576 1.00 98.50 134 PRO A CA 1
ATOM 1062 C C . PRO A 1 134 ? -6.417 -0.899 -5.669 1.00 98.50 134 PRO A C 1
ATOM 1064 O O . PRO A 1 134 ? -5.313 -1.313 -6.047 1.00 98.50 134 PRO A O 1
ATOM 1067 N N . MET A 1 135 ? -6.605 0.332 -5.194 1.00 98.69 135 MET A N 1
ATOM 1068 C CA . MET A 1 135 ? -5.547 1.303 -4.928 1.00 98.69 135 MET A CA 1
ATOM 1069 C C . MET A 1 135 ? -5.264 1.385 -3.424 1.00 98.69 135 MET A C 1
ATOM 1071 O O . MET A 1 135 ? -6.122 1.776 -2.633 1.00 98.69 135 MET A O 1
ATOM 1075 N N . LEU A 1 136 ? -4.042 1.049 -3.012 1.00 98.75 136 LEU A N 1
ATOM 1076 C CA . LEU A 1 136 ? -3.558 1.262 -1.647 1.00 98.75 136 LEU A CA 1
ATOM 1077 C C . LEU A 1 136 ? -2.954 2.660 -1.522 1.00 98.75 136 LEU A C 1
ATOM 1079 O O . LEU A 1 136 ? -2.099 3.051 -2.319 1.00 98.75 136 LEU A O 1
ATOM 1083 N N . ILE A 1 137 ? -3.360 3.402 -0.497 1.00 98.19 137 ILE A N 1
ATOM 1084 C CA . ILE A 1 137 ? -2.970 4.797 -0.311 1.00 98.19 137 ILE A CA 1
ATOM 1085 C C . ILE A 1 137 ? -2.239 4.968 1.020 1.00 98.19 137 ILE A C 1
ATOM 1087 O O . ILE A 1 137 ? -2.858 5.009 2.082 1.00 98.19 137 ILE A O 1
ATOM 1091 N N . LEU A 1 138 ? -0.915 5.131 0.960 1.00 96.94 138 LEU A N 1
ATOM 1092 C CA . LEU A 1 138 ? -0.108 5.569 2.097 1.00 96.94 138 LEU A CA 1
ATOM 1093 C C . LEU A 1 138 ? 0.034 7.086 2.073 1.00 96.94 138 LEU A C 1
ATOM 1095 O O . LEU A 1 138 ? 0.858 7.629 1.342 1.00 96.94 138 LEU A O 1
ATOM 1099 N N . THR A 1 139 ? -0.730 7.788 2.900 1.00 95.19 139 THR A N 1
ATOM 1100 C CA . THR A 1 139 ? -0.617 9.243 3.004 1.00 95.19 139 THR A CA 1
ATOM 1101 C C . THR A 1 139 ? -1.025 9.754 4.383 1.00 95.19 139 THR A C 1
ATOM 1103 O O . THR A 1 139 ? -1.480 8.976 5.215 1.00 95.19 139 THR A O 1
ATOM 1106 N N . GLY A 1 140 ? -0.812 11.047 4.634 1.00 94.62 140 GLY A N 1
ATOM 1107 C CA . GLY A 1 140 ? -1.251 11.722 5.856 1.00 94.62 140 GLY A CA 1
ATOM 1108 C C . GLY A 1 140 ? -2.723 12.136 5.789 1.00 94.62 140 GLY A C 1
ATOM 1109 O O . GLY A 1 140 ? -3.213 12.496 4.718 1.00 94.62 140 GLY A O 1
ATOM 1110 N N . ALA A 1 141 ? -3.411 12.162 6.931 1.00 96.19 141 ALA A N 1
ATOM 1111 C CA . ALA A 1 141 ? -4.829 12.518 7.018 1.00 96.19 141 ALA A CA 1
ATOM 1112 C C . ALA A 1 141 ? -5.173 13.892 6.408 1.00 96.19 141 ALA A C 1
ATOM 1114 O O . ALA A 1 141 ? -6.233 14.058 5.810 1.00 96.19 141 ALA A O 1
ATOM 1115 N N . SER A 1 142 ? -4.245 14.853 6.447 1.00 95.56 142 SER A N 1
ATOM 1116 C CA . SER A 1 142 ? -4.413 16.176 5.826 1.00 95.56 142 SER A CA 1
ATOM 1117 C C . SER A 1 142 ? -4.657 16.144 4.309 1.00 95.56 142 SER A C 1
ATOM 1119 O O . SER A 1 142 ? -5.167 17.117 3.758 1.00 95.56 142 SER A O 1
ATOM 1121 N N . ARG A 1 143 ? -4.329 15.037 3.626 1.00 96.12 143 ARG A N 1
ATOM 1122 C CA . ARG A 1 143 ? -4.561 14.837 2.184 1.00 96.12 143 ARG A CA 1
ATOM 1123 C C . ARG A 1 143 ? -5.854 14.078 1.866 1.00 96.12 143 ARG A C 1
ATOM 1125 O O . ARG A 1 143 ? -6.181 13.923 0.690 1.00 96.12 143 ARG A O 1
ATOM 1132 N N . MET A 1 144 ? -6.622 13.640 2.870 1.00 97.38 144 MET A N 1
ATOM 1133 C CA . MET A 1 144 ? -7.918 12.975 2.654 1.00 97.38 144 MET A CA 1
ATOM 1134 C C . MET A 1 144 ? -8.898 13.821 1.826 1.00 97.38 144 MET A C 1
ATOM 1136 O O . MET A 1 144 ? -9.519 13.254 0.930 1.00 97.38 144 MET A O 1
ATOM 1140 N N . PRO A 1 145 ? -9.004 15.159 1.994 1.00 97.50 145 PRO A N 1
ATOM 1141 C CA . PRO A 1 145 ? -9.873 15.970 1.138 1.00 97.50 145 PRO A CA 1
ATOM 1142 C C . PRO A 1 145 ? -9.491 15.940 -0.347 1.00 97.50 145 PRO A C 1
ATOM 1144 O O . PRO A 1 145 ? -10.364 16.030 -1.206 1.00 97.50 145 PRO A O 1
ATOM 1147 N N . ASP A 1 146 ? -8.200 15.826 -0.666 1.00 97.00 146 ASP A N 1
ATOM 1148 C CA . ASP A 1 146 ? -7.730 15.743 -2.051 1.00 97.00 146 ASP A CA 1
ATOM 1149 C C . ASP A 1 146 ? -7.995 14.353 -2.643 1.00 97.00 146 ASP A C 1
ATOM 1151 O O . ASP A 1 146 ? -8.508 14.254 -3.759 1.00 97.00 146 ASP A O 1
ATOM 1155 N N . LEU A 1 147 ? -7.753 13.290 -1.867 1.00 97.44 147 LEU A N 1
ATOM 1156 C CA . LEU A 1 147 ? -8.136 11.925 -2.238 1.00 97.44 147 LEU A CA 1
ATOM 1157 C C . LEU A 1 147 ? -9.650 11.807 -2.463 1.00 97.44 147 LEU A C 1
ATOM 1159 O O . LEU A 1 147 ? -10.080 11.247 -3.465 1.00 97.44 147 LEU A O 1
ATOM 1163 N N . ALA A 1 148 ? -10.460 12.381 -1.575 1.00 98.12 148 ALA A N 1
ATOM 1164 C CA . ALA A 1 148 ? -11.913 12.366 -1.679 1.00 98.12 148 ALA A CA 1
ATOM 1165 C C . ALA A 1 148 ? -12.411 12.948 -3.010 1.00 98.12 148 ALA A C 1
ATOM 1167 O O . ALA A 1 148 ? -13.256 12.346 -3.663 1.00 98.12 148 ALA A O 1
ATOM 1168 N N . ARG A 1 149 ? -11.823 14.060 -3.477 1.00 97.69 149 ARG A N 1
ATOM 1169 C CA . ARG A 1 149 ? -12.167 14.639 -4.788 1.00 97.69 149 ARG A CA 1
ATOM 1170 C C . ARG A 1 149 ? -11.880 13.681 -5.941 1.00 97.69 149 ARG A C 1
ATOM 1172 O O . ARG A 1 149 ? -12.589 13.723 -6.941 1.00 97.69 149 ARG A O 1
ATOM 1179 N N . ILE A 1 150 ? -10.819 12.879 -5.844 1.00 97.88 150 ILE A N 1
ATOM 1180 C CA . ILE A 1 150 ? -10.503 11.846 -6.840 1.00 97.88 150 ILE A CA 1
ATOM 1181 C C . ILE A 1 150 ? -11.558 10.737 -6.775 1.00 97.88 150 ILE A C 1
ATOM 1183 O O . ILE A 1 150 ? -12.120 10.384 -7.806 1.00 97.88 150 ILE A O 1
ATOM 1187 N N . LEU A 1 151 ? -11.896 10.247 -5.580 1.00 98.12 151 LEU A N 1
ATOM 1188 C CA . LEU A 1 151 ? -12.912 9.202 -5.401 1.00 98.12 151 LEU A CA 1
ATOM 1189 C C . LEU A 1 151 ? -14.321 9.650 -5.826 1.00 98.12 151 LEU A C 1
ATOM 1191 O O . LEU A 1 151 ? -15.093 8.829 -6.304 1.00 98.12 151 LEU A O 1
ATOM 1195 N N . ASP A 1 152 ? -14.640 10.947 -5.751 1.00 98.00 152 ASP A N 1
ATOM 1196 C CA . ASP A 1 152 ? -15.882 11.497 -6.317 1.00 98.00 152 ASP A CA 1
ATOM 1197 C C . ASP A 1 152 ? -15.952 11.330 -7.848 1.00 98.00 152 ASP A C 1
ATOM 1199 O O . ASP A 1 152 ? -17.041 11.208 -8.410 1.00 98.00 152 ASP A O 1
ATOM 1203 N N . ARG A 1 153 ? -14.800 11.333 -8.536 1.00 97.56 153 ARG A N 1
ATOM 1204 C CA . ARG A 1 153 ? -14.699 11.117 -9.991 1.00 97.56 153 ARG A CA 1
ATOM 1205 C C . ARG A 1 153 ? -14.589 9.638 -10.368 1.00 97.56 153 ARG A C 1
ATOM 1207 O O . ARG A 1 153 ? -15.022 9.276 -11.458 1.00 97.56 153 ARG A O 1
ATOM 1214 N N . TYR A 1 154 ? -14.037 8.811 -9.478 1.00 98.12 154 TYR A N 1
ATOM 1215 C CA . TYR A 1 154 ? -13.794 7.377 -9.687 1.00 98.12 154 TYR A CA 1
ATOM 1216 C C . TYR A 1 154 ? -14.410 6.529 -8.560 1.00 98.12 154 TYR A C 1
ATOM 1218 O O . TYR A 1 154 ? -13.682 5.885 -7.798 1.00 98.12 154 TYR A O 1
ATOM 1226 N N . PRO A 1 155 ? -15.748 6.547 -8.409 1.00 97.38 155 PRO A N 1
ATOM 1227 C CA . PRO A 1 155 ? -16.429 5.950 -7.260 1.00 97.38 155 PRO A CA 1
ATOM 1228 C C . PRO A 1 155 ? -16.404 4.415 -7.246 1.00 97.38 155 PRO A C 1
ATOM 1230 O O . PRO A 1 155 ? -16.711 3.823 -6.211 1.00 97.38 155 PRO A O 1
ATOM 1233 N N . ASP A 1 156 ? -16.044 3.768 -8.360 1.00 97.81 156 ASP A N 1
ATOM 1234 C CA . ASP A 1 156 ? -16.004 2.306 -8.476 1.00 97.81 156 ASP A CA 1
ATOM 1235 C C . ASP A 1 156 ? -14.618 1.709 -8.175 1.00 97.81 156 ASP A C 1
ATOM 1237 O O . ASP A 1 156 ? -14.451 0.490 -8.233 1.00 97.81 156 ASP A O 1
ATOM 1241 N N . VAL A 1 157 ? -13.627 2.538 -7.829 1.00 98.44 157 VAL A N 1
ATOM 1242 C CA . VAL A 1 157 ? -12.304 2.072 -7.391 1.00 98.44 157 VAL A CA 1
ATOM 1243 C C . VAL A 1 157 ? -12.364 1.629 -5.932 1.00 98.44 157 VAL A C 1
ATOM 1245 O O . VAL A 1 157 ? -12.727 2.409 -5.051 1.00 98.44 157 VAL A O 1
ATOM 1248 N N . ASP A 1 158 ? -11.925 0.400 -5.657 1.00 98.62 158 ASP A N 1
ATOM 1249 C CA . ASP A 1 158 ? -11.637 -0.018 -4.287 1.00 98.62 158 ASP A CA 1
ATOM 1250 C C . ASP A 1 158 ? -10.395 0.719 -3.781 1.00 98.62 158 ASP A C 1
ATOM 1252 O O . ASP A 1 158 ? -9.314 0.646 -4.368 1.00 98.62 158 ASP A O 1
ATOM 1256 N N . CYS A 1 159 ? -10.534 1.450 -2.681 1.00 98.62 159 CYS A N 1
ATOM 1257 C CA . CYS A 1 159 ? -9.460 2.256 -2.120 1.00 98.62 159 CYS A CA 1
ATOM 1258 C C . CYS A 1 159 ? -9.159 1.797 -0.697 1.00 98.62 159 CYS A C 1
ATOM 1260 O O . CYS A 1 159 ? -10.013 1.837 0.181 1.00 98.62 159 CYS A O 1
ATOM 1262 N N . CYS A 1 160 ? -7.921 1.395 -0.441 1.00 98.62 160 CYS A N 1
ATOM 1263 C CA . CYS A 1 160 ? -7.490 0.963 0.879 1.00 98.62 160 CYS A CA 1
ATOM 1264 C C . CYS A 1 160 ? -6.521 1.987 1.475 1.00 98.62 160 CYS A C 1
ATOM 1266 O O . CYS A 1 160 ? -5.375 2.103 1.040 1.00 98.62 160 CYS A O 1
ATOM 1268 N N . ILE A 1 161 ? -6.961 2.719 2.492 1.00 98.62 161 ILE A N 1
ATOM 1269 C CA . ILE A 1 161 ? -6.135 3.675 3.229 1.00 98.62 161 ILE A CA 1
ATOM 1270 C C . ILE A 1 161 ? -5.188 2.891 4.143 1.00 98.62 161 ILE A C 1
ATOM 1272 O O . ILE A 1 161 ? -5.618 2.171 5.049 1.00 98.62 161 ILE A O 1
ATOM 1276 N N . ASP A 1 162 ? -3.884 3.026 3.914 1.00 98.38 162 ASP A N 1
ATOM 1277 C CA . ASP A 1 162 ? -2.872 2.385 4.747 1.00 98.38 162 ASP A CA 1
ATOM 1278 C C . ASP A 1 162 ? -2.743 3.101 6.100 1.00 98.38 162 ASP A C 1
ATOM 1280 O O . ASP A 1 162 ? -2.763 4.332 6.185 1.00 98.38 162 ASP A O 1
ATOM 1284 N N . HIS A 1 163 ? -2.538 2.308 7.155 1.00 97.62 163 HIS A N 1
ATOM 1285 C CA . HIS A 1 163 ? -2.091 2.764 8.476 1.00 97.62 163 HIS A CA 1
ATOM 1286 C C . HIS A 1 163 ? -2.923 3.922 9.051 1.00 97.62 163 HIS A C 1
ATOM 1288 O O . HIS A 1 163 ? -2.367 4.873 9.604 1.00 97.62 163 HIS A O 1
ATOM 1294 N N . MET A 1 164 ? -4.249 3.872 8.867 1.00 97.75 164 MET A N 1
ATOM 1295 C CA . MET A 1 164 ? -5.188 4.904 9.335 1.00 97.75 164 MET A CA 1
ATOM 1296 C C . MET A 1 164 ? -4.777 6.327 8.905 1.00 97.75 164 MET A C 1
ATOM 1298 O O . MET A 1 164 ? -4.857 7.273 9.684 1.00 97.75 164 MET A O 1
ATOM 1302 N N . ALA A 1 165 ? -4.251 6.469 7.681 1.00 96.88 165 ALA A N 1
ATOM 1303 C CA . ALA A 1 165 ? -3.724 7.722 7.131 1.00 96.88 165 ALA A CA 1
ATOM 1304 C C . ALA A 1 165 ? -2.664 8.411 8.019 1.00 96.88 165 ALA A C 1
ATOM 1306 O O . ALA A 1 165 ? -2.497 9.631 7.974 1.00 96.88 165 ALA A O 1
ATOM 1307 N N . SER A 1 166 ? -1.959 7.650 8.867 1.00 95.25 166 SER A N 1
ATOM 1308 C CA . SER A 1 166 ? -1.091 8.191 9.922 1.00 95.25 166 SER A CA 1
ATOM 1309 C C . SER A 1 166 ? -1.758 9.278 10.786 1.00 95.25 166 SER A C 1
ATOM 1311 O O . SER A 1 166 ? -1.043 10.143 11.291 1.00 95.25 166 SER A O 1
ATOM 1313 N N . ALA A 1 167 ? -3.091 9.280 10.917 1.00 96.88 167 ALA A N 1
ATOM 1314 C CA . ALA A 1 167 ? -3.790 10.223 11.782 1.00 96.88 167 ALA A CA 1
ATOM 1315 C C . ALA A 1 167 ? -3.342 10.003 13.230 1.00 96.88 167 ALA A C 1
ATOM 1317 O O . ALA A 1 167 ? -3.291 8.871 13.717 1.00 96.88 167 ALA A O 1
ATOM 1318 N N . HIS A 1 168 ? -2.982 11.081 13.916 1.00 95.62 168 HIS A N 1
ATOM 1319 C CA . HIS A 1 168 ? -2.496 10.996 15.282 1.00 95.62 168 HIS A CA 1
ATOM 1320 C C . HIS A 1 168 ? -3.676 10.843 16.270 1.00 95.62 168 HIS A C 1
ATOM 1322 O O . HIS A 1 168 ? -4.620 11.634 16.203 1.00 95.62 168 HIS A O 1
ATOM 1328 N N . PRO A 1 169 ? -3.628 9.911 17.249 1.00 95.44 169 PRO A N 1
ATOM 1329 C CA . PRO A 1 169 ? -4.718 9.699 18.213 1.00 95.44 169 PRO A CA 1
ATOM 1330 C C . PRO A 1 169 ? -5.127 10.958 18.993 1.00 95.44 169 PRO A C 1
ATOM 1332 O O . PRO A 1 169 ? -6.310 11.180 19.232 1.00 95.44 169 PRO A O 1
ATOM 1335 N N . ASP A 1 170 ? -4.159 11.810 19.342 1.00 95.62 170 ASP A N 1
ATOM 1336 C CA . ASP A 1 170 ? -4.388 13.097 20.025 1.00 95.62 170 ASP A CA 1
ATOM 1337 C C . ASP A 1 170 ? -4.785 14.266 19.098 1.00 95.62 170 ASP A C 1
ATOM 1339 O O . ASP A 1 170 ? -4.881 15.398 19.574 1.00 95.62 170 ASP A O 1
ATOM 1343 N N . ASN A 1 171 ? -4.971 14.046 17.790 1.00 97.06 171 ASN A N 1
ATOM 1344 C CA . ASN A 1 171 ? -5.345 15.096 16.838 1.00 97.06 171 ASN A CA 1
ATOM 1345 C C . ASN A 1 171 ? -6.773 14.871 16.298 1.00 97.06 171 ASN A C 1
ATOM 1347 O O . ASN A 1 171 ? -6.948 14.162 15.306 1.00 97.06 171 ASN A O 1
ATOM 1351 N N . PRO A 1 172 ? -7.805 15.487 16.910 1.00 97.25 172 PRO A N 1
ATOM 1352 C CA . PRO A 1 172 ? -9.194 15.305 16.491 1.00 97.25 172 PRO A CA 1
ATOM 1353 C C . PRO A 1 172 ? -9.470 15.687 15.033 1.00 97.25 172 PRO A C 1
ATOM 1355 O O . PRO A 1 172 ? -10.323 15.067 14.407 1.00 97.25 172 PRO A O 1
ATOM 1358 N N . GLU A 1 173 ? -8.758 16.676 14.484 1.00 98.19 173 GLU A N 1
ATOM 1359 C CA . GLU A 1 173 ? -8.940 17.105 13.093 1.00 98.19 173 GLU A CA 1
ATOM 1360 C C . GLU A 1 173 ? -8.479 16.014 12.120 1.00 98.19 173 GLU A C 1
ATOM 1362 O O . GLU A 1 173 ? -9.218 15.633 11.217 1.00 98.19 173 GLU A O 1
ATOM 1367 N N . GLU A 1 174 ? -7.291 15.445 12.342 1.00 98.00 174 GLU A N 1
ATOM 1368 C CA . GLU A 1 174 ? -6.787 14.339 11.521 1.00 98.00 174 GLU A CA 1
ATOM 1369 C C . GLU A 1 174 ? -7.671 13.095 11.623 1.00 98.00 174 GLU A C 1
ATOM 1371 O O . GLU A 1 174 ? -7.937 12.450 10.607 1.00 98.00 174 GLU A O 1
ATOM 1376 N N . ARG A 1 175 ? -8.157 12.767 12.828 1.00 98.19 175 ARG A N 1
ATOM 1377 C CA . ARG A 1 175 ? -9.095 11.651 13.003 1.00 98.19 175 ARG A CA 1
ATOM 1378 C C . ARG A 1 175 ? -10.382 11.895 12.226 1.00 98.19 175 ARG A C 1
ATOM 1380 O O . ARG A 1 175 ? -10.797 11.013 11.484 1.00 98.19 175 ARG A O 1
ATOM 1387 N N . GLN A 1 176 ? -10.971 13.088 12.327 1.00 98.62 176 GLN A N 1
ATOM 1388 C CA . GLN A 1 176 ? -12.196 13.418 11.597 1.00 98.62 176 GLN A CA 1
ATOM 1389 C C . GLN A 1 176 ? -12.003 13.300 10.081 1.00 98.62 176 GLN A C 1
ATOM 1391 O O . GLN A 1 176 ? -12.833 12.691 9.413 1.00 98.62 176 GLN A O 1
ATOM 1396 N N . LEU A 1 177 ? -10.883 13.797 9.542 1.00 98.62 177 LEU A N 1
ATOM 1397 C CA . LEU A 1 177 ? -10.563 13.674 8.116 1.00 98.62 177 LEU A CA 1
ATOM 1398 C C . LEU A 1 177 ? -10.483 12.214 7.646 1.00 98.62 177 LEU A C 1
ATOM 1400 O O . LEU A 1 177 ? -10.882 11.917 6.522 1.00 98.62 177 LEU A O 1
ATOM 1404 N N . LEU A 1 178 ? -9.977 11.306 8.487 1.00 98.62 178 LEU A N 1
ATOM 1405 C CA . LEU A 1 178 ? -10.001 9.870 8.208 1.00 98.62 178 LEU A CA 1
ATOM 1406 C C . LEU A 1 178 ? -11.432 9.314 8.258 1.00 98.62 178 LEU A C 1
ATOM 1408 O O . LEU A 1 178 ? -11.838 8.621 7.328 1.00 98.62 178 LEU A O 1
ATOM 1412 N N . MET A 1 179 ? -12.195 9.613 9.314 1.00 98.69 179 MET A N 1
ATOM 1413 C CA . MET A 1 179 ? -13.563 9.102 9.497 1.00 98.69 179 MET A CA 1
ATOM 1414 C C . MET A 1 179 ? -14.517 9.569 8.395 1.00 98.69 179 MET A C 1
ATOM 1416 O O . MET A 1 179 ? -15.362 8.800 7.943 1.00 98.69 179 MET A O 1
ATOM 1420 N N . ASP A 1 180 ? -14.340 10.791 7.892 1.00 98.62 180 ASP A N 1
ATOM 1421 C CA . ASP A 1 180 ? -15.133 11.348 6.792 1.00 98.62 180 ASP A CA 1
ATOM 1422 C C . ASP A 1 180 ? -15.040 10.515 5.503 1.00 98.62 180 ASP A C 1
ATOM 1424 O O . ASP A 1 180 ? -15.935 10.591 4.655 1.00 98.62 180 ASP A O 1
ATOM 1428 N N . MET A 1 181 ? -13.987 9.703 5.348 1.00 98.69 181 MET A N 1
ATOM 1429 C CA . MET A 1 181 ? -13.822 8.806 4.202 1.00 98.69 181 MET A CA 1
ATOM 1430 C C . MET A 1 181 ? -14.777 7.606 4.237 1.00 98.69 181 MET A C 1
ATOM 1432 O O . MET A 1 181 ? -15.010 7.005 3.190 1.00 98.69 181 MET A O 1
ATOM 1436 N N . ALA A 1 182 ? -15.402 7.294 5.378 1.00 98.31 182 ALA A N 1
ATOM 1437 C CA . ALA A 1 182 ? -16.397 6.222 5.487 1.00 98.31 182 ALA A CA 1
ATOM 1438 C C . ALA A 1 182 ? -17.673 6.487 4.669 1.00 98.31 182 ALA A C 1
ATOM 1440 O O . ALA A 1 182 ? -18.472 5.581 4.440 1.00 98.31 182 ALA A O 1
ATOM 1441 N N . ARG A 1 183 ? -17.864 7.716 4.166 1.00 97.44 183 ARG A N 1
ATOM 1442 C CA . ARG A 1 183 ? -18.942 8.026 3.214 1.00 97.44 183 ARG A CA 1
ATOM 1443 C C . ARG A 1 183 ? -18.797 7.298 1.872 1.00 97.44 183 ARG A C 1
ATOM 1445 O O . ARG A 1 183 ? -19.769 7.226 1.125 1.00 97.44 183 ARG A O 1
ATOM 1452 N N . TYR A 1 184 ? -17.599 6.805 1.549 1.00 98.25 184 TYR A N 1
ATOM 1453 C CA . TYR A 1 184 ? -17.330 6.044 0.334 1.00 98.25 184 TYR A CA 1
ATOM 1454 C C . TYR A 1 184 ? -17.419 4.540 0.646 1.00 98.25 184 TYR A C 1
ATOM 1456 O O . TYR A 1 184 ? -16.563 4.019 1.358 1.00 98.25 184 TYR A O 1
ATOM 1464 N N . PRO A 1 185 ? -18.398 3.802 0.089 1.00 96.56 185 PRO A N 1
ATOM 1465 C CA . PRO A 1 185 ? -18.643 2.398 0.445 1.00 96.56 185 PRO A CA 1
ATOM 1466 C C . PRO A 1 185 ? -17.533 1.433 0.000 1.00 96.56 185 PRO A C 1
ATOM 1468 O O . PRO A 1 185 ? -17.509 0.285 0.431 1.00 96.56 185 PRO A O 1
ATOM 1471 N N . ARG A 1 186 ? -16.634 1.892 -0.877 1.00 98.00 186 ARG A N 1
ATOM 1472 C CA . ARG A 1 186 ? -15.485 1.142 -1.404 1.00 98.00 186 ARG A CA 1
ATOM 1473 C C . ARG A 1 186 ? -14.155 1.595 -0.799 1.00 98.00 186 ARG A C 1
ATOM 1475 O O . ARG A 1 186 ? -13.089 1.259 -1.314 1.00 98.00 186 ARG A O 1
ATOM 1482 N N . VAL A 1 187 ? -14.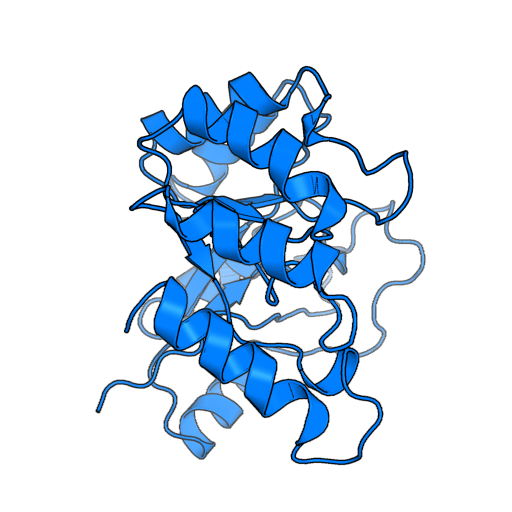209 2.395 0.270 1.00 98.62 187 VAL A N 1
ATOM 1483 C CA . VAL A 1 187 ? -13.028 2.783 1.039 1.00 98.62 187 VAL A CA 1
ATOM 1484 C C . VAL A 1 187 ? -12.893 1.894 2.265 1.00 98.62 187 VAL A C 1
ATOM 1486 O O . VAL A 1 187 ? -13.792 1.797 3.094 1.00 98.62 187 VAL A O 1
ATOM 1489 N N . TYR A 1 188 ? -11.714 1.302 2.395 1.00 98.50 188 TYR A N 1
ATOM 1490 C CA . TYR A 1 188 ? -11.311 0.450 3.504 1.00 98.50 188 TYR A CA 1
ATOM 1491 C C . TYR A 1 188 ? -10.127 1.083 4.235 1.00 98.50 188 TYR A C 1
ATOM 1493 O O . TYR A 1 188 ? -9.340 1.822 3.638 1.00 98.50 188 TYR A O 1
ATOM 1501 N N . VAL A 1 189 ? -9.954 0.768 5.519 1.00 98.50 189 VAL A N 1
ATOM 1502 C CA . VAL A 1 189 ? -8.841 1.279 6.331 1.00 98.50 189 VAL A CA 1
ATOM 1503 C C . VAL A 1 189 ? -8.062 0.120 6.935 1.00 98.50 189 VAL A C 1
ATOM 1505 O O . VAL A 1 189 ? -8.628 -0.752 7.589 1.00 98.50 189 VAL A O 1
ATOM 1508 N N . LYS A 1 190 ? -6.736 0.125 6.773 1.00 98.19 190 LYS A N 1
ATOM 1509 C CA . LYS A 1 190 ? -5.863 -0.817 7.482 1.00 98.19 190 LYS A CA 1
ATOM 1510 C C . LYS A 1 190 ? -5.548 -0.305 8.876 1.00 98.19 190 LYS A C 1
ATOM 1512 O O . LYS A 1 190 ? -4.798 0.662 9.035 1.00 98.19 190 LYS A O 1
ATOM 1517 N N . ILE A 1 191 ? -6.020 -1.031 9.881 1.00 97.12 191 ILE A N 1
ATOM 1518 C CA . ILE A 1 191 ? -5.606 -0.857 11.275 1.00 97.12 191 ILE A CA 1
ATOM 1519 C C . ILE A 1 191 ? -4.244 -1.535 11.448 1.00 97.12 191 ILE A C 1
ATOM 1521 O O . ILE A 1 191 ? -4.128 -2.753 11.514 1.00 97.12 191 ILE A O 1
ATOM 1525 N N . SER A 1 192 ? -3.185 -0.733 11.437 1.00 95.94 192 SER A N 1
ATOM 1526 C CA . SER A 1 192 ? -1.791 -1.185 11.518 1.00 95.94 192 SER A CA 1
ATOM 1527 C C . SER A 1 192 ? -0.900 -0.017 11.946 1.00 95.94 192 SER A C 1
ATOM 1529 O O . SER A 1 192 ? -1.364 1.120 12.008 1.00 95.94 192 SER A O 1
ATOM 1531 N N . HIS A 1 193 ? 0.375 -0.285 12.245 1.00 94.31 193 HIS A N 1
ATOM 1532 C CA . HIS A 1 193 ? 1.372 0.743 12.589 1.00 94.31 193 HIS A CA 1
ATOM 1533 C C . HIS A 1 193 ? 1.043 1.587 13.838 1.00 94.31 193 HIS A C 1
ATOM 1535 O O . HIS A 1 193 ? 1.615 2.662 14.025 1.00 94.31 193 HIS A O 1
ATOM 1541 N N . THR A 1 194 ? 0.192 1.099 14.745 1.00 95.19 194 THR A N 1
ATOM 1542 C CA . THR A 1 194 ? -0.100 1.773 16.025 1.00 95.19 194 THR A CA 1
ATOM 1543 C C . THR A 1 194 ? 1.167 2.042 16.839 1.00 95.19 194 THR A C 1
ATOM 1545 O O . THR A 1 194 ? 1.296 3.106 17.436 1.00 95.19 194 THR A O 1
ATOM 1548 N N . TRP A 1 195 ? 2.161 1.154 16.758 1.00 94.81 195 TRP A N 1
ATOM 1549 C CA . TRP A 1 195 ? 3.486 1.332 17.359 1.00 94.81 195 TRP A CA 1
ATOM 1550 C C . TRP A 1 195 ? 4.218 2.611 16.928 1.00 94.81 195 TRP A C 1
ATOM 1552 O O . TRP A 1 195 ? 5.019 3.134 17.694 1.00 94.81 195 TRP A O 1
ATOM 1562 N N . SER A 1 196 ? 3.952 3.111 15.717 1.00 93.25 196 SER A N 1
ATOM 1563 C CA . SER A 1 196 ? 4.578 4.328 15.180 1.00 93.25 196 SER A CA 1
ATOM 1564 C C . SER A 1 196 ? 3.850 5.614 15.585 1.00 93.25 196 SER A C 1
ATOM 1566 O O . SER A 1 196 ? 4.424 6.696 15.493 1.00 93.25 196 SER A O 1
ATOM 1568 N N . LEU A 1 197 ? 2.593 5.494 16.026 1.00 93.19 197 LEU A N 1
ATOM 1569 C CA . LEU A 1 197 ? 1.747 6.607 16.472 1.00 93.19 197 LEU A CA 1
ATOM 1570 C C . LEU A 1 197 ? 1.733 6.740 18.000 1.00 93.19 197 LEU A C 1
ATOM 1572 O O . LEU A 1 197 ? 1.517 7.824 18.534 1.00 93.19 197 LEU A O 1
ATOM 1576 N N . SER A 1 198 ? 1.943 5.623 18.693 1.0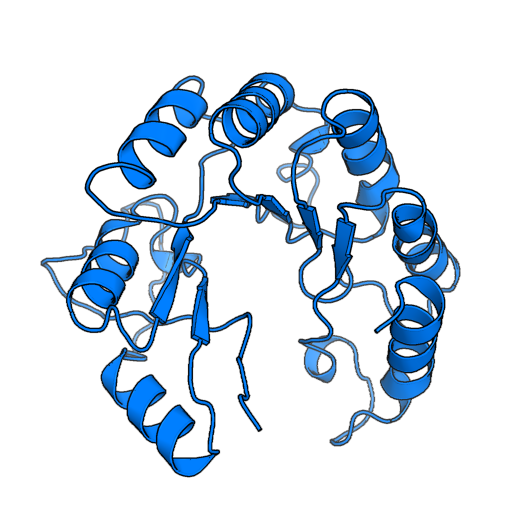0 95.56 198 SER A N 1
ATOM 1577 C CA . SER A 1 198 ? 1.891 5.509 20.145 1.00 95.56 198 SER A CA 1
ATOM 1578 C C . SER A 1 198 ? 3.024 6.249 20.843 1.00 95.56 198 SER A C 1
ATOM 1580 O O . SER A 1 198 ? 4.186 6.181 20.443 1.00 95.56 198 SER A O 1
ATOM 1582 N N . LYS A 1 199 ? 2.693 6.870 21.972 1.00 95.62 199 LYS A N 1
ATOM 1583 C CA . LYS A 1 199 ? 3.642 7.420 22.950 1.00 95.62 199 LYS A CA 1
ATOM 1584 C C . LYS A 1 199 ? 3.863 6.471 24.127 1.00 95.62 199 LYS A C 1
ATOM 1586 O O . LYS A 1 199 ? 4.737 6.721 24.956 1.00 95.62 199 LYS A O 1
ATOM 1591 N N . GLN A 1 200 ? 3.082 5.397 24.224 1.00 96.25 200 GLN A N 1
ATOM 1592 C CA . GLN A 1 200 ? 3.229 4.361 25.244 1.00 96.25 200 GLN A CA 1
ATOM 1593 C C . GLN A 1 200 ? 4.005 3.147 24.719 1.00 96.25 200 GLN A C 1
ATOM 1595 O O . GLN A 1 200 ? 4.127 2.929 23.513 1.00 96.25 200 GLN A O 1
ATOM 1600 N N . SER A 1 201 ? 4.521 2.332 25.639 1.00 96.69 201 SER A N 1
ATOM 1601 C CA . SER A 1 201 ? 5.006 0.983 25.338 1.00 96.69 201 SER A CA 1
ATOM 1602 C C . SER A 1 201 ? 3.857 0.071 24.899 1.00 96.69 201 SER A C 1
ATOM 1604 O O . SER A 1 201 ? 2.685 0.376 25.130 1.00 96.69 201 SER A O 1
ATOM 1606 N N . TYR A 1 202 ? 4.186 -1.086 24.318 1.00 96.19 202 TYR A N 1
ATOM 1607 C CA . TYR A 1 202 ? 3.197 -2.134 24.049 1.00 96.19 202 TYR A CA 1
ATOM 1608 C C . TYR A 1 202 ? 2.308 -2.385 25.294 1.00 96.19 202 TYR A C 1
ATOM 1610 O O . TYR A 1 202 ? 2.854 -2.472 26.400 1.00 96.19 202 TYR A O 1
ATOM 1618 N N . PRO A 1 203 ? 0.967 -2.468 25.156 1.00 96.19 203 PRO A N 1
ATOM 1619 C CA . PRO A 1 203 ? 0.198 -2.661 23.921 1.00 96.19 203 PRO A CA 1
ATOM 1620 C C . PRO A 1 203 ? -0.265 -1.372 23.221 1.00 96.19 203 PRO A C 1
ATOM 1622 O O . PRO A 1 203 ? -1.252 -1.423 22.489 1.00 96.19 203 PRO A O 1
ATOM 1625 N N . TRP A 1 204 ? 0.412 -0.233 23.427 1.00 97.56 204 TRP A N 1
ATOM 1626 C CA . TRP A 1 204 ? 0.094 1.036 22.749 1.00 97.56 204 TRP A CA 1
ATOM 1627 C C . TRP A 1 204 ? -1.331 1.523 23.056 1.00 97.56 204 TRP A C 1
ATOM 1629 O O . TRP A 1 204 ? -2.105 1.859 22.158 1.00 97.56 204 TRP A O 1
ATOM 1639 N N . ALA A 1 205 ? -1.711 1.472 24.338 1.00 97.31 205 ALA A N 1
ATOM 1640 C CA . ALA A 1 205 ? -3.094 1.643 24.790 1.00 97.31 205 ALA A CA 1
ATOM 1641 C C . ALA A 1 205 ? -3.688 3.031 24.491 1.00 97.31 205 ALA A C 1
ATOM 1643 O O . ALA A 1 205 ? -4.899 3.171 24.345 1.00 97.31 205 ALA A O 1
ATOM 1644 N N . ASP A 1 206 ? -2.846 4.049 24.331 1.00 96.38 206 ASP A N 1
ATOM 1645 C CA . ASP A 1 206 ? -3.219 5.383 23.848 1.00 96.38 206 ASP A CA 1
ATOM 1646 C C . ASP A 1 206 ? -3.772 5.392 22.415 1.00 96.38 206 ASP A C 1
ATOM 1648 O O . ASP A 1 206 ? -4.496 6.312 22.045 1.00 96.38 206 ASP A O 1
ATOM 1652 N N . THR A 1 207 ? -3.501 4.360 21.615 1.00 97.50 207 THR A N 1
ATOM 1653 C CA . THR A 1 207 ? -4.054 4.230 20.256 1.00 97.50 207 THR A CA 1
ATOM 1654 C C . THR A 1 207 ? -5.402 3.507 20.214 1.00 97.50 207 THR A C 1
ATOM 1656 O O . THR A 1 207 ? -6.125 3.624 19.225 1.00 97.50 207 THR A O 1
ATOM 1659 N N . HIS A 1 208 ? -5.775 2.776 21.275 1.00 97.31 208 HIS A N 1
ATOM 1660 C CA . HIS A 1 208 ? -6.931 1.866 21.255 1.00 97.31 208 HIS A CA 1
ATOM 1661 C C . HIS A 1 208 ? -8.251 2.596 21.007 1.00 97.31 208 HIS A C 1
ATOM 1663 O O . HIS A 1 208 ? -9.071 2.103 20.242 1.00 97.31 208 HIS A O 1
ATOM 1669 N N . GLY A 1 209 ? -8.426 3.793 21.575 1.00 97.56 209 GLY A N 1
ATOM 1670 C CA . GLY A 1 209 ? -9.636 4.592 21.355 1.00 97.56 209 GLY A CA 1
ATOM 1671 C C . GLY A 1 209 ? -9.819 5.016 19.894 1.00 97.56 209 GLY A C 1
ATOM 1672 O O . GLY A 1 209 ? -10.930 4.976 19.379 1.00 97.56 209 GLY A O 1
ATOM 1673 N N . MET A 1 210 ? -8.731 5.354 19.195 1.00 97.56 210 MET A N 1
ATOM 1674 C CA . MET A 1 210 ? -8.789 5.663 17.763 1.00 97.56 210 MET A CA 1
ATOM 1675 C C . MET A 1 210 ? -9.066 4.404 16.930 1.00 97.56 210 MET A C 1
ATOM 1677 O O . MET A 1 210 ? -9.820 4.463 15.966 1.00 97.56 210 MET A O 1
ATOM 1681 N N . VAL A 1 211 ? -8.484 3.259 17.300 1.00 97.88 211 VAL A N 1
ATOM 1682 C CA . VAL A 1 211 ? -8.768 1.975 16.636 1.00 97.88 211 VAL A CA 1
ATOM 1683 C C . VAL A 1 211 ? -10.248 1.607 16.764 1.00 97.88 211 VAL A C 1
ATOM 1685 O O . VAL A 1 211 ? -10.865 1.208 15.777 1.00 97.88 211 VAL A O 1
ATOM 1688 N N . GLU A 1 212 ? -10.828 1.778 17.953 1.00 97.94 212 GLU A N 1
ATOM 1689 C CA . GLU A 1 212 ? -12.261 1.583 18.182 1.00 97.94 212 GLU A CA 1
ATOM 1690 C C . GLU A 1 212 ? -13.099 2.557 17.343 1.00 97.94 212 GLU A C 1
ATOM 1692 O O . GLU A 1 212 ? -14.043 2.129 16.686 1.00 97.94 212 GLU A O 1
ATOM 1697 N N . GLU A 1 213 ? -12.725 3.838 17.289 1.00 98.06 213 GLU A N 1
ATOM 1698 C CA . GLU A 1 213 ? -13.397 4.849 16.461 1.00 98.06 213 GLU A CA 1
ATOM 1699 C C . GLU A 1 213 ? -13.395 4.467 14.969 1.00 98.06 213 GLU A C 1
ATOM 1701 O O . GLU A 1 213 ? -14.444 4.524 14.324 1.00 98.06 213 GLU A O 1
ATOM 1706 N N . VAL A 1 214 ? -12.256 4.005 14.430 1.00 98.25 214 VAL A N 1
ATOM 1707 C CA . VAL A 1 214 ? -12.156 3.524 13.038 1.00 98.25 214 VAL A CA 1
ATOM 1708 C C . VAL A 1 214 ? -13.093 2.337 12.820 1.00 98.25 214 VAL A C 1
ATOM 1710 O O . VAL A 1 214 ? -13.868 2.344 11.866 1.00 98.25 214 VAL A O 1
ATOM 1713 N N . TYR A 1 215 ? -13.063 1.343 13.711 1.00 97.56 215 TYR A N 1
ATOM 1714 C CA . TYR A 1 215 ? -13.909 0.152 13.605 1.00 97.56 215 TYR A CA 1
ATOM 1715 C C . TYR A 1 215 ? -15.406 0.493 13.635 1.00 97.56 215 TYR A C 1
ATOM 1717 O O . TYR A 1 215 ? -16.170 0.001 12.811 1.00 97.56 215 TYR A O 1
ATOM 1725 N N . GLN A 1 216 ? -15.837 1.369 14.547 1.00 98.00 216 GLN A N 1
ATOM 1726 C CA . GLN A 1 216 ? -17.246 1.770 14.640 1.00 98.00 216 GLN A CA 1
ATOM 1727 C C . GLN A 1 216 ? -17.704 2.597 13.432 1.00 98.00 216 GLN A C 1
ATOM 1729 O O . GLN A 1 216 ? -18.875 2.542 13.063 1.00 98.00 216 GLN A O 1
ATOM 1734 N N . THR A 1 217 ? -16.795 3.358 12.820 1.00 98.19 217 THR A N 1
ATOM 1735 C CA . THR A 1 217 ? -17.119 4.246 11.696 1.00 98.19 217 THR A CA 1
ATOM 1736 C C . THR A 1 217 ? -17.177 3.497 10.365 1.00 98.19 217 THR A C 1
ATOM 1738 O O . THR A 1 217 ? -18.117 3.691 9.598 1.00 98.19 217 THR A O 1
ATOM 1741 N N . PHE A 1 218 ? -16.187 2.647 10.081 1.00 98.00 218 PHE A N 1
ATOM 1742 C CA . PHE A 1 218 ? -16.103 1.904 8.816 1.00 98.00 218 PHE A CA 1
ATOM 1743 C C . PHE A 1 218 ? -16.863 0.572 8.851 1.00 98.00 218 PHE A C 1
ATOM 1745 O O . PHE A 1 218 ? -17.230 0.054 7.798 1.00 98.00 218 PHE A O 1
ATOM 1752 N N . GLY A 1 219 ? -17.149 0.052 10.046 1.00 92.75 219 GLY A N 1
ATOM 1753 C CA . GLY A 1 219 ? -17.800 -1.237 10.239 1.00 92.75 219 GLY A CA 1
ATOM 1754 C C . GLY A 1 219 ? -16.823 -2.421 10.274 1.00 92.75 219 GLY A C 1
ATOM 1755 O O . GLY A 1 219 ? -15.607 -2.233 10.164 1.00 92.75 219 GLY A O 1
ATOM 1756 N N . PRO A 1 220 ? -17.361 -3.637 10.495 1.00 83.50 220 PRO A N 1
ATOM 1757 C CA . PRO A 1 220 ? -16.592 -4.880 10.507 1.00 83.50 220 PRO A CA 1
ATOM 1758 C C . PRO A 1 220 ? -16.089 -5.306 9.122 1.00 83.50 220 PRO A C 1
ATOM 1760 O O . PRO A 1 220 ? -16.753 -4.984 8.111 1.00 83.50 220 PRO A O 1
#

Foldseek 3Di:
DAAEAEEDEFDDCDPVLHFDPPQPDADPDGRHPVVVVVVCVVVVHQAYEYEYDCRNPQPCPVVLVSCVVPVRHYAYEGEFDLPDLCRLVSQVVCCPPSNHQYYEQAADQDPRRLSLPPPSLLSNLVSQLVVLGAYEYQAALVCLVSVVVSCVVRLSHQYEYEQLNLQALPDPVSLVSSLVCLVRLRYHYDNDPLVVRAPDDPVSVSCVVSVVVNCVRNHD

Sequence (220 aa):
MRIIDPHVHVWINDPAFPWPAENPNPPAEDHTAEELLALMDANGVEKTVLVQVIHYRWDNSYVAHVIKQYPDRFMAVGRINPEDPASPDHMSMWTEEPGLHGMRLSPTRDAAGDWFKGPGMDSIFARAQDLGIPMLILTGASRMPDLARILDRYPDVDCCIDHMASAHPDNPEERQLLMDMARYPRVYVKISHTWSLSKQSYPWADTHGMVEEVYQTFGP

Solvent-accessible surface area (backbone atoms only — not comparable to full-atom values): 12329 Å² total; per-residue (Å²): 132,90,36,68,47,82,73,44,69,60,46,63,93,40,86,92,49,60,69,41,88,88,46,90,75,69,75,93,69,67,44,45,67,66,60,49,50,53,52,25,62,76,70,58,39,63,31,37,28,38,38,56,42,74,66,39,55,63,62,47,61,56,61,33,49,51,33,70,75,38,59,88,39,35,47,35,27,32,38,57,52,70,86,47,90,59,34,42,57,52,52,49,56,42,43,46,93,50,55,31,62,26,38,30,47,70,50,54,92,54,79,90,29,55,50,70,81,40,87,43,44,64,53,42,48,53,41,31,37,77,69,69,30,37,40,34,38,41,48,54,19,89,48,36,71,47,48,48,60,50,40,73,77,41,69,80,33,39,34,36,33,35,40,53,20,68,38,45,70,92,35,67,68,31,42,48,42,49,56,63,46,48,80,40,91,43,50,46,69,38,91,50,67,52,80,79,67,32,92,54,66,90,88,21,68,78,36,48,65,50,53,50,51,50,41,71,62,67,48,136

Nearest PDB structures (foldseek):
  4i6k-assembly1_A  TM=8.110E-01  e=3.011E-12  Acinetobacter baumannii AB0057
  4dnm-assembly1_A  TM=8.006E-01  e=5.584E-11  Burkholderia multivorans ATCC 17616
  4do7-assembly2_B  TM=7.972E-01  e=2.404E-10  Burkholderia multivorans ATCC 17616
  6uvz-assembly5_E  TM=7.149E-01  e=5.035E-09  Bifidobacterium longum subsp. infantis ATCC 15697 = JCM 1222 = DSM 20088
  6uvz-assembly3_C  TM=7.318E-01  e=8.192E-09  Bifidobacterium longum subsp. infantis ATCC 15697 = JCM 1222 = DSM 20088

Secondary structure (DSSP, 8-state):
---EEEEE--B---TTSPPPTT-SS--SS-B-HHHHHHHHHHHT--EEEEEPPGGGTT--HHHHHHHHH-TTTEEEEEE--TT-TTHHHHHHHHHSTT----EEE---SSGGG-GGGSTHHHHHHHHHHHHT-PEEE---GGGHHHHHHHHHH-TTS-EEEGGGGG--TT-HHHHHHHHGGGGSTTEEE----HHHH-SSSTT-GGGHHHHHHHHHHH--

Radius of gyration: 17.38 Å; Cα contacts (8 Å, |Δi|>4): 366; chains: 1; bounding box: 41×40×44 Å

Mean predicted aligned error: 2.96 Å

pLDDT: mean 96.24, std 4.04, range [57.12, 98.81]